Protein AF-A0A955DWU0-F1 (afdb_monomer_lite)

pLDDT: mean 84.71, std 14.95, range [39.88, 98.62]

Foldseek 3Di:
DDDPPPPDPPPDPLPPVCVVDPPLVVLVVVDDLQCLVSLQVSLVVLLVVDDDVVSLVSSLVSLVSSLVSCVVVVDPSNLVSLCSCLVSDPDPVSNVVSLVVSCVSDVVSPDPPPPDPPPPPQPPVLVVLLVVLLVCQQQLVLVSNVVSCVDVSNVVVVVVCVVVLVVLVPPCLVVLSVVLSVCPDPPACNLPQWDWDPPDVVIDIDGDPRQSSRSHDPDDPSSVVSSVVD

Secondary structure (DSSP, 8-state):
-----------PPPPPHHHHSTTHHHHHHH--TT-HHHHHHHHHHHHHT--SHHHHHHHHHHHHHHHHHHHTTT-THHHHHHHHHHHH-S-HHHHHHHHHHHHHH-GGGS--TT---------HHHHHHHHHHHHHHHTT-HHHHHHHHTSHHHHHHHHHHHHHHHTTT-TTHHHHHHHHHTTPSPTTTTT-SEEE-TT-SSPPEEE-TTTTT--S----HHHHHHHTT-

Radius of gyration: 28.47 Å; chains: 1; bounding box: 84×43×80 Å

Structure (mmCIF, N/CA/C/O backbone):
data_AF-A0A955DWU0-F1
#
_entry.id   AF-A0A955DWU0-F1
#
loop_
_atom_site.group_PDB
_atom_site.id
_atom_site.type_symbol
_atom_site.label_atom_id
_atom_site.label_alt_id
_atom_site.label_comp_id
_atom_site.label_asym_id
_atom_site.label_entity_id
_atom_site.label_seq_id
_atom_site.pdbx_PDB_ins_code
_atom_site.Cartn_x
_atom_site.Cartn_y
_atom_site.Cartn_z
_atom_site.occupancy
_atom_site.B_iso_or_equiv
_atom_site.auth_seq_id
_atom_site.auth_comp_id
_atom_site.auth_asym_id
_atom_site.auth_atom_id
_atom_site.pdbx_PDB_model_num
ATOM 1 N N . MET A 1 1 ? 52.453 -7.468 16.153 1.00 44.97 1 MET A N 1
ATOM 2 C CA . MET A 1 1 ? 52.535 -7.846 14.725 1.00 44.97 1 MET A CA 1
ATOM 3 C C . MET A 1 1 ? 51.268 -8.621 14.353 1.00 44.97 1 MET A C 1
ATOM 5 O O . MET A 1 1 ? 51.296 -9.837 14.268 1.00 44.97 1 MET A O 1
ATOM 9 N N . LEU A 1 2 ? 50.133 -7.926 14.222 1.00 39.88 2 LEU A N 1
ATOM 10 C CA . LEU A 1 2 ? 48.844 -8.512 13.835 1.00 39.88 2 LEU A CA 1
ATOM 11 C C . LEU A 1 2 ? 48.125 -7.534 12.893 1.00 39.88 2 LEU A C 1
ATOM 13 O O . LEU A 1 2 ? 47.748 -6.441 13.298 1.00 39.88 2 LEU A O 1
ATOM 17 N N . LEU A 1 3 ? 48.048 -7.954 11.629 1.00 45.25 3 LEU A N 1
ATOM 18 C CA . LEU A 1 3 ? 46.938 -7.798 10.683 1.00 45.25 3 LEU A CA 1
ATOM 19 C C . LEU A 1 3 ? 46.188 -6.453 10.668 1.00 45.25 3 LEU A C 1
ATOM 21 O O . LEU A 1 3 ? 45.072 -6.341 11.159 1.00 45.25 3 LEU A O 1
ATOM 25 N N . VAL A 1 4 ? 46.751 -5.478 9.951 1.00 46.00 4 VAL A N 1
ATOM 26 C CA . VAL A 1 4 ? 45.974 -4.420 9.289 1.00 46.00 4 VAL A CA 1
ATOM 27 C C . VAL A 1 4 ? 45.867 -4.807 7.814 1.00 46.00 4 VAL A C 1
ATOM 29 O O . VAL A 1 4 ? 46.676 -4.408 6.985 1.00 46.00 4 VAL A O 1
ATOM 32 N N . SER A 1 5 ? 44.896 -5.661 7.491 1.00 46.38 5 SER A N 1
ATOM 33 C CA . SER A 1 5 ? 44.408 -5.871 6.120 1.00 46.38 5 SER A CA 1
ATOM 34 C C . SER A 1 5 ? 43.059 -5.172 5.970 1.00 46.38 5 SER A C 1
ATOM 36 O O . SER A 1 5 ? 42.037 -5.793 5.708 1.00 46.38 5 SER A O 1
ATOM 38 N N . CYS A 1 6 ? 43.072 -3.849 6.145 1.00 42.72 6 CYS A N 1
ATOM 39 C CA . CYS A 1 6 ? 42.057 -2.964 5.579 1.00 42.72 6 CYS A CA 1
ATOM 40 C C . CYS A 1 6 ? 42.336 -2.846 4.075 1.00 42.72 6 CYS A C 1
ATOM 42 O O . CYS A 1 6 ? 42.884 -1.852 3.603 1.00 42.72 6 CYS A O 1
ATOM 44 N N . LEU A 1 7 ? 42.015 -3.898 3.320 1.00 44.81 7 LEU A N 1
ATOM 45 C CA . LEU A 1 7 ? 41.950 -3.832 1.865 1.00 44.81 7 LEU A CA 1
ATOM 46 C C . LEU A 1 7 ? 40.700 -3.024 1.498 1.00 44.81 7 LEU A C 1
ATOM 48 O O . LEU A 1 7 ? 39.600 -3.550 1.404 1.00 44.81 7 LEU A O 1
ATOM 52 N N . VAL A 1 8 ? 40.878 -1.708 1.391 1.00 46.69 8 VAL A N 1
ATOM 53 C CA . VAL A 1 8 ? 40.618 -0.951 0.159 1.00 46.69 8 VAL A CA 1
ATOM 54 C C . VAL A 1 8 ? 39.594 -1.629 -0.776 1.00 46.69 8 VAL A C 1
ATOM 56 O O . VAL A 1 8 ? 39.920 -2.065 -1.875 1.00 46.69 8 VAL A O 1
ATOM 59 N N . LEU A 1 9 ? 38.328 -1.669 -0.359 1.00 44.53 9 LEU A N 1
ATOM 60 C CA . LEU A 1 9 ? 37.165 -1.723 -1.251 1.00 44.53 9 LEU A CA 1
ATOM 61 C C . LEU A 1 9 ? 36.969 -0.309 -1.825 1.00 44.53 9 LEU A C 1
ATOM 63 O O . LEU A 1 9 ? 35.956 0.347 -1.600 1.00 44.53 9 LEU A O 1
ATOM 67 N N . LEU A 1 10 ? 37.995 0.210 -2.511 1.00 44.44 10 LEU A N 1
ATOM 68 C CA . LEU A 1 10 ? 37.832 1.399 -3.338 1.00 44.44 10 LEU A CA 1
ATOM 69 C C . LEU A 1 10 ? 36.854 1.015 -4.440 1.00 44.44 10 LEU A C 1
ATOM 71 O O . LEU A 1 10 ? 37.147 0.134 -5.252 1.00 44.44 10 LEU A O 1
ATOM 75 N N . GLY A 1 11 ? 35.684 1.653 -4.406 1.00 49.69 11 GLY A N 1
ATOM 76 C CA . GLY A 1 11 ? 34.658 1.534 -5.426 1.00 49.69 11 GLY A CA 1
ATOM 77 C C . GLY A 1 11 ? 35.305 1.626 -6.798 1.00 49.69 11 GLY A C 1
ATOM 78 O O . GLY A 1 11 ? 35.970 2.612 -7.122 1.00 49.69 11 GLY A O 1
ATOM 79 N N . GLN A 1 12 ? 35.166 0.558 -7.581 1.00 56.53 12 GLN A N 1
ATOM 80 C CA . GLN A 1 12 ? 35.550 0.626 -8.979 1.00 56.53 12 GLN A CA 1
ATOM 81 C C . GLN A 1 12 ? 34.758 1.773 -9.612 1.00 56.53 12 GLN A C 1
ATOM 83 O O . GLN A 1 12 ? 33.563 1.878 -9.324 1.00 56.53 12 GLN A O 1
ATOM 88 N N . PRO A 1 13 ? 35.390 2.634 -10.431 1.00 66.25 13 PRO A N 1
ATOM 89 C CA . PRO A 1 13 ? 34.669 3.697 -11.115 1.00 66.25 13 PRO A CA 1
ATOM 90 C C . PRO A 1 13 ? 33.497 3.060 -11.855 1.00 66.25 13 PRO A C 1
ATOM 92 O O . PRO A 1 13 ? 33.689 2.123 -12.639 1.00 66.25 13 PRO A O 1
ATOM 95 N N . GLU A 1 14 ? 32.282 3.503 -11.531 1.00 74.00 14 GLU A N 1
ATOM 96 C CA . GLU A 1 14 ? 31.077 2.959 -12.138 1.00 74.00 14 GLU A CA 1
ATOM 97 C C . GLU A 1 14 ? 31.200 3.120 -13.650 1.00 74.00 14 GLU A C 1
ATOM 99 O O . GLU A 1 14 ? 31.355 4.225 -14.173 1.00 74.00 14 GLU A O 1
ATOM 104 N N . ARG A 1 15 ? 31.228 1.989 -14.363 1.00 79.19 15 ARG A N 1
ATOM 105 C CA . ARG A 1 15 ? 31.343 2.018 -15.819 1.00 79.19 15 ARG A CA 1
ATOM 106 C C . ARG A 1 15 ? 30.111 2.727 -16.381 1.00 79.19 15 ARG A C 1
ATOM 108 O O . ARG A 1 15 ? 28.997 2.389 -15.967 1.00 79.19 15 ARG A O 1
ATOM 115 N N . PRO A 1 16 ? 30.279 3.642 -17.349 1.00 85.75 16 PRO A N 1
ATOM 116 C CA . PRO A 1 16 ? 29.144 4.304 -17.972 1.00 85.75 16 PRO A CA 1
ATOM 117 C C . PRO A 1 16 ? 28.196 3.256 -18.557 1.00 85.75 16 PRO A C 1
ATOM 119 O O . PRO A 1 16 ? 28.628 2.183 -18.988 1.00 85.75 16 PRO A O 1
ATOM 122 N N . LEU A 1 17 ? 26.896 3.544 -18.552 1.00 88.50 17 LEU A N 1
ATOM 123 C CA . LEU A 1 17 ? 25.873 2.615 -19.036 1.00 88.50 17 LEU A CA 1
ATOM 124 C C . LEU A 1 17 ? 26.140 2.152 -20.478 1.00 88.50 17 LEU A C 1
ATOM 126 O O . LEU A 1 17 ? 26.024 0.966 -20.763 1.00 88.50 17 LEU A O 1
ATOM 130 N N . ALA A 1 18 ? 26.632 3.044 -21.343 1.00 87.31 18 ALA A N 1
ATOM 131 C CA . ALA A 1 18 ? 27.023 2.730 -22.720 1.00 87.31 18 ALA A CA 1
ATOM 132 C C . ALA A 1 18 ? 28.145 1.675 -22.841 1.00 87.31 18 ALA A C 1
ATOM 134 O O . ALA A 1 18 ? 28.251 0.995 -23.855 1.00 87.31 18 ALA A O 1
ATOM 135 N N . ALA A 1 19 ? 28.982 1.503 -21.811 1.00 89.19 19 ALA A N 1
ATOM 136 C CA . ALA A 1 19 ? 29.989 0.440 -21.782 1.00 89.19 19 ALA A CA 1
ATOM 137 C C . ALA A 1 19 ? 29.420 -0.909 -21.307 1.00 89.19 19 ALA A C 1
ATOM 139 O O . ALA A 1 19 ? 30.074 -1.939 -21.462 1.00 89.19 19 ALA A O 1
ATOM 140 N N . ARG A 1 20 ? 28.237 -0.900 -20.682 1.00 92.25 20 ARG A N 1
ATOM 141 C CA . ARG A 1 20 ? 27.534 -2.087 -20.173 1.00 92.25 20 ARG A CA 1
ATOM 142 C C . ARG A 1 20 ? 26.480 -2.585 -21.160 1.00 92.25 20 ARG A C 1
ATOM 144 O O . ARG A 1 20 ? 26.305 -3.791 -21.282 1.00 92.25 20 ARG A O 1
ATOM 151 N N . LEU A 1 21 ? 25.842 -1.667 -21.884 1.00 93.62 21 LEU A N 1
ATOM 152 C CA . LEU A 1 21 ? 24.868 -1.948 -22.933 1.00 93.62 21 LEU A CA 1
ATOM 153 C C . LEU A 1 21 ? 25.449 -1.572 -24.305 1.00 93.62 21 LEU A C 1
ATOM 155 O O . LEU A 1 21 ? 25.607 -0.383 -24.597 1.00 93.62 21 LEU A O 1
ATOM 159 N N . PRO A 1 22 ? 25.782 -2.556 -25.159 1.00 92.94 22 PRO A N 1
ATOM 160 C CA . PRO A 1 22 ? 26.387 -2.280 -26.454 1.00 92.94 22 PRO A CA 1
ATOM 161 C C . PRO A 1 22 ? 25.424 -1.502 -27.359 1.00 92.94 22 PRO A C 1
ATOM 163 O O . PRO A 1 22 ? 24.237 -1.817 -27.450 1.00 92.94 22 PRO A O 1
ATOM 166 N N . ASN A 1 23 ? 25.961 -0.505 -28.068 1.00 94.12 23 ASN A N 1
ATOM 167 C CA . ASN A 1 23 ? 25.234 0.330 -29.033 1.00 94.12 23 ASN A CA 1
ATOM 168 C C . ASN A 1 23 ? 24.014 1.068 -28.449 1.00 94.12 23 ASN A C 1
ATOM 170 O O . ASN A 1 23 ? 23.072 1.359 -29.185 1.00 94.12 23 ASN A O 1
ATOM 174 N N . LEU A 1 24 ? 24.012 1.373 -27.145 1.00 95.25 24 LEU A N 1
ATOM 175 C CA . LEU A 1 24 ? 22.892 2.050 -26.482 1.00 95.25 24 LEU A CA 1
ATOM 176 C C . LEU A 1 24 ? 22.482 3.350 -27.194 1.00 95.25 24 LEU A C 1
ATOM 178 O O . LEU A 1 24 ? 21.300 3.553 -27.447 1.00 95.25 24 LEU A O 1
ATOM 182 N N . GLU A 1 25 ? 23.446 4.194 -27.565 1.00 95.94 25 GLU A N 1
ATOM 183 C CA . GLU A 1 25 ? 23.183 5.466 -28.258 1.00 95.94 25 GLU A CA 1
ATOM 184 C C . GLU A 1 25 ? 22.477 5.244 -29.602 1.00 95.94 25 GLU A C 1
ATOM 186 O O . GLU A 1 25 ? 21.403 5.791 -29.838 1.00 95.94 25 GLU A O 1
ATOM 191 N N . THR A 1 26 ? 23.007 4.349 -30.440 1.00 97.25 26 THR A N 1
ATOM 192 C CA . THR A 1 26 ? 22.391 3.993 -31.727 1.00 97.25 26 THR A CA 1
ATOM 193 C C . THR A 1 26 ? 20.985 3.414 -31.553 1.00 97.25 26 THR A C 1
ATOM 195 O O . THR A 1 26 ? 20.100 3.677 -32.364 1.00 97.25 26 THR A O 1
ATOM 198 N N . ARG A 1 27 ? 20.751 2.632 -30.492 1.00 97.44 27 ARG A N 1
ATOM 199 C CA . ARG A 1 27 ? 19.431 2.060 -30.191 1.00 97.44 27 ARG A CA 1
ATOM 200 C C . ARG A 1 27 ? 18.436 3.130 -29.752 1.00 97.44 27 ARG A C 1
ATOM 202 O O . ARG A 1 27 ? 17.310 3.112 -30.236 1.00 97.44 27 ARG A O 1
ATOM 209 N N . LEU A 1 28 ? 18.853 4.081 -28.914 1.00 97.31 28 LEU A N 1
ATOM 210 C CA . LEU A 1 28 ? 18.032 5.229 -28.515 1.00 97.31 28 LEU A CA 1
ATOM 211 C C . LEU A 1 28 ? 17.647 6.093 -29.726 1.00 97.31 28 LEU A C 1
ATOM 213 O O . LEU A 1 28 ? 16.487 6.471 -29.867 1.00 97.31 28 LEU A O 1
ATOM 217 N N . GLU A 1 29 ? 18.586 6.346 -30.642 1.00 97.56 29 GLU A N 1
ATOM 218 C CA . GLU A 1 29 ? 18.329 7.076 -31.894 1.00 97.56 29 GLU A CA 1
ATOM 219 C C . GLU A 1 29 ? 17.396 6.320 -32.855 1.00 97.56 29 GLU A C 1
ATOM 221 O O . GLU A 1 29 ? 16.683 6.926 -33.665 1.00 97.56 29 GLU A O 1
ATOM 226 N N . ALA A 1 30 ? 17.384 4.988 -32.778 1.00 97.81 30 ALA A N 1
ATOM 227 C CA . ALA A 1 30 ? 16.522 4.135 -33.585 1.00 97.81 30 ALA A CA 1
ATOM 228 C C . ALA A 1 30 ? 15.079 4.049 -33.057 1.00 97.81 30 ALA A C 1
ATOM 230 O O . ALA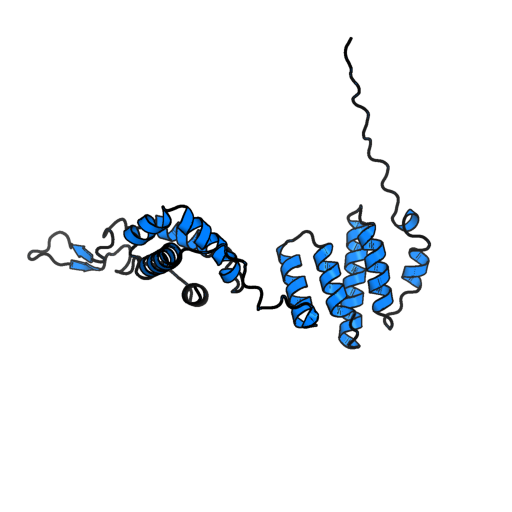 A 1 30 ? 14.200 3.624 -33.810 1.00 97.81 30 ALA A O 1
ATOM 231 N N . LEU A 1 31 ? 14.803 4.482 -31.820 1.00 97.75 31 LEU A N 1
ATOM 232 C CA . LEU A 1 31 ? 13.454 4.450 -31.251 1.00 97.75 31 LEU A CA 1
ATOM 233 C C . LEU A 1 31 ? 12.482 5.313 -32.067 1.00 97.75 31 LEU A C 1
ATOM 235 O O . LEU A 1 31 ? 12.815 6.395 -32.564 1.00 97.75 31 LEU A O 1
ATOM 239 N N . ARG A 1 32 ? 11.257 4.813 -32.242 1.00 97.25 32 ARG A N 1
ATOM 240 C CA . ARG A 1 32 ? 10.192 5.484 -32.998 1.00 97.25 32 ARG A CA 1
ATOM 241 C C . ARG A 1 32 ? 8.902 5.461 -32.187 1.00 97.25 32 ARG A C 1
ATOM 243 O O . ARG A 1 32 ? 8.518 4.374 -31.766 1.00 97.25 32 ARG A O 1
ATOM 250 N N . PRO A 1 33 ? 8.168 6.585 -32.065 1.00 95.75 33 PRO A N 1
ATOM 251 C CA . PRO A 1 33 ? 6.915 6.637 -31.303 1.00 95.75 33 PRO A CA 1
ATOM 252 C C . PRO A 1 33 ? 5.845 5.624 -31.739 1.00 95.75 33 PRO A C 1
ATOM 254 O O . PRO A 1 33 ? 4.947 5.302 -30.974 1.00 95.75 33 PRO A O 1
ATOM 257 N N . SER A 1 34 ? 5.934 5.111 -32.969 1.00 95.12 34 SER A N 1
ATOM 258 C CA . SER A 1 34 ? 5.039 4.078 -33.495 1.00 95.12 34 SER A CA 1
ATOM 259 C C . SER A 1 34 ? 5.293 2.674 -32.932 1.00 95.12 34 SER A C 1
ATOM 261 O O . SER A 1 34 ? 4.520 1.774 -33.241 1.00 95.12 34 SER A O 1
ATOM 263 N N . ASN A 1 35 ? 6.371 2.458 -32.170 1.00 96.00 35 ASN A N 1
ATOM 264 C CA . ASN A 1 35 ? 6.729 1.160 -31.602 1.00 96.00 35 ASN A CA 1
ATOM 265 C C . ASN A 1 35 ? 6.969 1.267 -30.079 1.00 96.00 35 ASN A C 1
ATOM 267 O O . ASN A 1 35 ? 8.121 1.404 -29.665 1.00 96.00 35 ASN A O 1
ATOM 271 N N . PRO A 1 36 ? 5.912 1.228 -29.243 1.00 97.19 36 PRO A N 1
ATOM 272 C CA . PRO A 1 36 ? 6.039 1.295 -27.783 1.00 97.19 36 PRO A CA 1
ATOM 273 C C . PRO A 1 36 ? 6.832 0.125 -27.177 1.00 97.19 36 PRO A C 1
ATOM 275 O O . PRO A 1 36 ? 7.510 0.320 -26.173 1.00 97.19 36 PRO A O 1
ATOM 278 N N . GLU A 1 37 ? 6.790 -1.058 -27.795 1.00 97.50 37 GLU A N 1
ATOM 279 C CA . GLU A 1 37 ? 7.495 -2.265 -27.337 1.00 97.50 37 GLU A CA 1
ATOM 280 C C . GLU A 1 37 ? 9.014 -2.050 -27.323 1.00 97.50 37 GLU A C 1
ATOM 282 O O . GLU A 1 37 ? 9.667 -2.314 -26.324 1.00 97.50 37 GLU A O 1
ATOM 287 N N . ALA A 1 38 ? 9.566 -1.390 -28.347 1.00 97.69 38 ALA A N 1
ATOM 288 C CA . ALA A 1 38 ? 10.997 -1.075 -28.383 1.00 97.69 38 ALA A CA 1
ATOM 289 C C . ALA A 1 38 ? 11.465 -0.156 -27.234 1.00 97.69 38 ALA A C 1
ATOM 291 O O . ALA A 1 38 ? 12.626 -0.229 -26.828 1.00 97.69 38 ALA A O 1
ATOM 292 N N . TYR A 1 39 ? 10.592 0.720 -26.716 1.00 98.31 39 TYR A N 1
ATOM 293 C CA . TYR A 1 39 ? 10.905 1.514 -25.520 1.00 98.31 39 TYR A CA 1
ATOM 294 C C . TYR A 1 39 ? 10.880 0.643 -24.266 1.00 98.31 39 TYR A C 1
ATOM 296 O O . TYR A 1 39 ? 11.743 0.806 -23.407 1.00 98.31 39 TYR A O 1
ATOM 304 N N . PHE A 1 40 ? 9.904 -0.262 -24.171 1.00 98.25 40 PHE A N 1
ATOM 305 C CA . PHE A 1 40 ? 9.768 -1.190 -23.055 1.00 98.25 40 PHE A CA 1
ATOM 306 C C . PHE A 1 40 ? 10.972 -2.135 -22.963 1.00 98.25 40 PHE A C 1
ATOM 308 O O . PHE A 1 40 ? 11.644 -2.126 -21.936 1.00 98.25 40 PHE A O 1
ATOM 315 N N . ASP A 1 41 ? 11.318 -2.826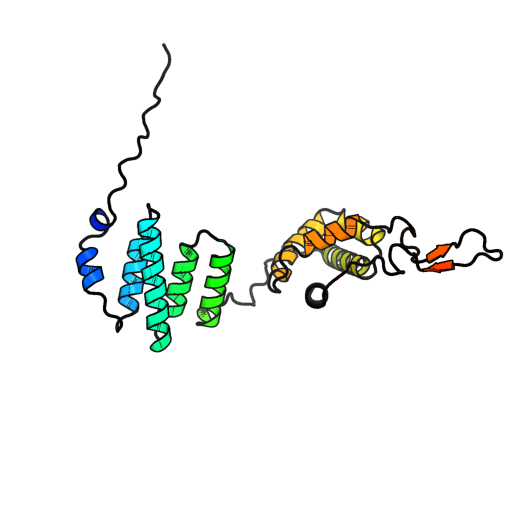 -24.053 1.00 98.12 41 ASP A N 1
ATOM 316 C CA . ASP A 1 41 ? 12.435 -3.779 -24.110 1.00 98.12 41 ASP A CA 1
ATOM 317 C C . ASP A 1 41 ? 13.766 -3.118 -23.727 1.00 98.12 41 ASP A C 1
ATOM 319 O O . ASP A 1 41 ? 14.544 -3.630 -22.921 1.00 98.12 41 ASP A O 1
ATOM 323 N N . LEU A 1 42 ? 14.032 -1.924 -24.276 1.00 98.31 42 LEU A N 1
ATOM 324 C CA . LEU A 1 42 ? 15.235 -1.178 -23.915 1.00 98.31 42 LEU A CA 1
ATOM 325 C C . LEU A 1 42 ? 15.196 -0.731 -22.447 1.00 98.31 42 LEU A C 1
ATOM 327 O O . LEU A 1 42 ? 16.233 -0.700 -21.787 1.00 98.31 42 LEU A O 1
ATOM 331 N N . GLY A 1 43 ? 14.014 -0.376 -21.941 1.00 98.25 43 GLY A N 1
ATOM 332 C CA . GLY A 1 43 ? 13.795 -0.051 -20.537 1.00 98.25 43 GLY A CA 1
ATOM 333 C C . GLY A 1 43 ? 14.155 -1.212 -19.612 1.00 98.25 43 GLY A C 1
ATOM 334 O O . GLY A 1 43 ? 14.847 -0.980 -18.622 1.00 98.25 43 GLY A O 1
ATOM 335 N N . GLU A 1 44 ? 13.758 -2.444 -19.948 1.00 98.38 44 GLU A N 1
ATOM 336 C CA . GLU A 1 44 ? 14.093 -3.652 -19.179 1.00 98.38 44 GLU A CA 1
ATOM 337 C C . GLU A 1 44 ? 15.605 -3.881 -19.118 1.00 98.38 44 GLU A C 1
ATOM 339 O O . GLU A 1 44 ? 16.167 -4.020 -18.031 1.00 98.38 44 GLU A O 1
ATOM 344 N N . GLU A 1 45 ? 16.295 -3.799 -20.256 1.00 98.12 45 GLU A N 1
ATOM 345 C CA . GLU A 1 45 ? 17.753 -3.951 -20.292 1.00 98.12 45 GLU A CA 1
ATOM 346 C C . GLU A 1 45 ? 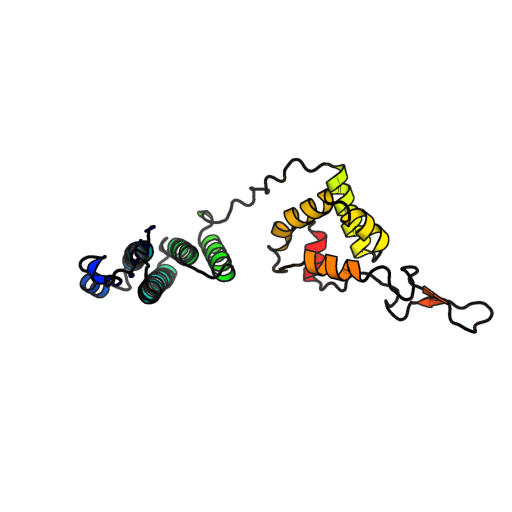18.489 -2.877 -19.473 1.00 98.12 45 GLU A C 1
ATOM 348 O O . GLU A 1 45 ? 19.492 -3.160 -18.809 1.00 98.12 45 GLU A O 1
ATOM 353 N N . VAL A 1 46 ? 18.008 -1.627 -19.503 1.00 97.94 46 VAL A N 1
ATOM 354 C CA . VAL A 1 46 ? 18.562 -0.554 -18.662 1.00 97.94 46 VAL A CA 1
ATOM 355 C C . VAL A 1 46 ? 18.264 -0.823 -17.187 1.00 97.94 46 VAL A C 1
ATOM 357 O O . VAL A 1 46 ? 19.155 -0.637 -16.355 1.00 97.94 46 VAL A O 1
ATOM 360 N N . ALA A 1 47 ? 17.053 -1.285 -16.861 1.00 97.50 47 ALA A N 1
ATOM 361 C CA . ALA A 1 47 ? 16.619 -1.581 -15.500 1.00 97.50 47 ALA A CA 1
ATOM 362 C C . ALA A 1 47 ? 17.468 -2.680 -14.838 1.00 97.50 47 ALA A C 1
ATOM 364 O O . ALA A 1 47 ? 17.901 -2.512 -13.696 1.00 97.50 47 ALA A O 1
ATOM 365 N N . GLU A 1 48 ? 17.796 -3.747 -15.571 1.00 97.19 48 GLU A N 1
ATOM 366 C CA . GLU A 1 48 ? 18.691 -4.822 -15.110 1.00 97.19 48 GLU A CA 1
ATOM 367 C C . GLU A 1 48 ? 20.107 -4.330 -14.774 1.00 97.19 48 GLU A C 1
ATOM 369 O O . GLU A 1 48 ? 20.838 -4.954 -13.999 1.00 97.19 48 GLU A O 1
ATOM 374 N N . GLN A 1 49 ? 20.512 -3.200 -15.353 1.00 96.38 49 GLN A N 1
ATOM 375 C CA . GLN A 1 49 ? 21.841 -2.629 -15.199 1.00 96.38 49 GLN A CA 1
ATOM 376 C C . GLN A 1 49 ? 21.852 -1.372 -14.321 1.00 96.38 49 GLN A C 1
ATOM 378 O O . GLN A 1 49 ? 22.868 -0.688 -14.301 1.00 96.38 49 GLN A O 1
ATOM 383 N N . ILE A 1 50 ? 20.802 -1.022 -13.573 1.00 95.69 50 ILE A N 1
ATOM 384 C CA . ILE A 1 50 ? 20.816 0.215 -12.767 1.00 95.69 50 ILE A CA 1
ATOM 385 C C . ILE A 1 50 ? 21.937 0.181 -11.714 1.00 95.69 50 ILE A C 1
ATOM 387 O O . ILE A 1 50 ? 21.976 -0.681 -10.838 1.00 95.69 50 ILE A O 1
ATOM 391 N N . ARG A 1 51 ? 22.847 1.161 -11.775 1.00 94.62 51 ARG A N 1
ATOM 392 C CA . ARG A 1 51 ? 23.868 1.420 -10.739 1.00 94.62 51 ARG A CA 1
ATOM 393 C C . ARG A 1 51 ? 23.861 2.873 -10.286 1.00 94.62 51 ARG A C 1
ATOM 395 O O . ARG A 1 51 ? 24.028 3.150 -9.104 1.00 94.62 51 ARG A O 1
ATOM 402 N N . THR A 1 52 ? 23.574 3.783 -11.214 1.00 94.19 52 THR A N 1
ATOM 403 C CA . THR A 1 52 ? 23.535 5.225 -10.959 1.00 94.19 52 THR A CA 1
ATOM 404 C C . THR A 1 52 ? 22.095 5.762 -10.898 1.00 94.19 52 THR A C 1
ATOM 406 O O . THR A 1 52 ? 21.165 5.141 -11.423 1.00 94.19 52 THR A O 1
ATOM 409 N N . PRO A 1 53 ? 21.881 6.964 -10.327 1.00 94.25 53 PRO A N 1
ATOM 410 C CA . PRO A 1 53 ? 20.630 7.705 -10.498 1.00 94.25 53 PRO A CA 1
ATOM 411 C C . PRO A 1 53 ? 20.296 8.033 -11.963 1.00 94.25 53 PRO A C 1
ATOM 413 O O . PRO A 1 53 ? 19.125 8.202 -12.293 1.00 94.25 53 PRO A O 1
ATOM 416 N N . ASP A 1 54 ? 21.293 8.119 -12.845 1.00 94.44 54 ASP A N 1
ATOM 417 C CA . ASP A 1 54 ? 21.096 8.434 -14.265 1.00 94.44 54 ASP A CA 1
ATOM 418 C C . ASP A 1 54 ? 20.547 7.231 -15.035 1.00 94.44 54 ASP A C 1
ATOM 420 O O . ASP A 1 54 ? 19.607 7.390 -15.812 1.00 94.44 54 ASP A O 1
ATOM 424 N N . ASP A 1 55 ? 21.049 6.027 -14.737 1.00 96.25 55 ASP A N 1
ATOM 425 C CA . ASP A 1 55 ? 20.507 4.765 -15.255 1.00 96.25 55 ASP A CA 1
ATOM 426 C C . ASP A 1 55 ? 19.027 4.629 -14.860 1.00 96.25 55 ASP A C 1
ATOM 428 O O . ASP A 1 55 ? 18.175 4.320 -15.692 1.00 96.25 55 ASP A O 1
ATOM 432 N N . TYR A 1 56 ? 18.713 4.935 -13.592 1.00 96.62 56 TYR A N 1
ATOM 433 C CA . TYR A 1 56 ? 17.343 4.919 -13.079 1.00 96.62 56 TYR A CA 1
ATOM 434 C C . TYR A 1 56 ? 16.440 5.913 -13.817 1.00 96.62 56 TYR A C 1
ATOM 436 O O . TYR A 1 56 ? 15.337 5.555 -14.228 1.00 96.62 56 TYR A O 1
ATOM 444 N N . ARG A 1 57 ? 16.899 7.160 -14.009 1.00 97.06 57 ARG A N 1
ATOM 445 C CA . ARG A 1 57 ? 16.137 8.179 -14.749 1.00 97.06 57 ARG A CA 1
ATOM 446 C C . ARG A 1 57 ? 15.864 7.738 -16.185 1.00 97.06 57 ARG A C 1
ATOM 448 O O . ARG A 1 57 ? 14.752 7.951 -16.659 1.00 97.06 57 ARG A O 1
ATOM 455 N N . LEU A 1 58 ? 16.836 7.114 -16.851 1.00 97.75 58 LEU A N 1
ATOM 456 C CA . LEU A 1 58 ? 16.661 6.609 -18.210 1.00 97.75 58 LEU A CA 1
ATOM 457 C C . LEU A 1 58 ? 15.651 5.454 -18.268 1.00 97.75 58 LEU A C 1
ATOM 459 O O . LEU A 1 58 ? 14.719 5.529 -19.064 1.00 97.75 58 LEU A O 1
ATOM 463 N N . ALA A 1 59 ? 15.780 4.431 -17.413 1.00 98.19 59 ALA A N 1
ATOM 464 C CA . ALA A 1 59 ? 14.811 3.328 -17.348 1.00 98.19 59 ALA A CA 1
ATOM 465 C C . ALA A 1 59 ? 13.390 3.844 -17.072 1.00 98.19 59 ALA A C 1
ATOM 467 O O . ALA A 1 59 ? 12.441 3.487 -17.766 1.00 98.19 59 ALA A O 1
ATOM 468 N N . ASN A 1 60 ? 13.257 4.754 -16.102 1.00 98.25 60 ASN A N 1
ATOM 469 C CA . ASN A 1 60 ? 11.984 5.381 -15.762 1.00 98.25 60 ASN A CA 1
ATOM 470 C C . ASN A 1 60 ? 11.373 6.119 -16.967 1.00 98.25 60 ASN A C 1
ATOM 472 O O . ASN A 1 60 ? 10.204 5.907 -17.283 1.00 98.25 60 ASN A O 1
ATOM 476 N N . GLN A 1 61 ? 12.164 6.924 -17.684 1.00 98.50 61 GLN A N 1
ATOM 477 C CA . GLN A 1 61 ? 11.706 7.621 -18.890 1.00 98.50 61 GLN A CA 1
ATOM 478 C C . GLN A 1 61 ? 11.267 6.654 -19.994 1.00 98.50 61 GLN A C 1
ATOM 480 O O . GLN A 1 61 ? 10.232 6.883 -20.618 1.00 98.50 61 GLN A O 1
ATOM 485 N N . LEU A 1 62 ? 12.025 5.579 -20.228 1.00 98.62 62 LEU A N 1
ATOM 486 C CA . LEU A 1 62 ? 11.703 4.575 -21.242 1.00 98.62 62 LEU A CA 1
ATOM 487 C C . LEU A 1 62 ? 10.374 3.872 -20.939 1.00 98.62 62 LEU A C 1
ATOM 489 O O . LEU A 1 62 ? 9.520 3.804 -21.822 1.00 98.62 62 LEU A O 1
ATOM 493 N N . PHE A 1 63 ? 10.139 3.448 -19.694 1.00 98.56 63 PHE A N 1
ATOM 494 C CA . PHE A 1 63 ? 8.864 2.833 -19.317 1.00 98.56 63 PHE A CA 1
ATOM 495 C C . PHE A 1 63 ? 7.684 3.812 -19.367 1.00 98.56 63 PHE A C 1
ATOM 497 O O . PHE A 1 63 ? 6.608 3.439 -19.832 1.00 98.56 63 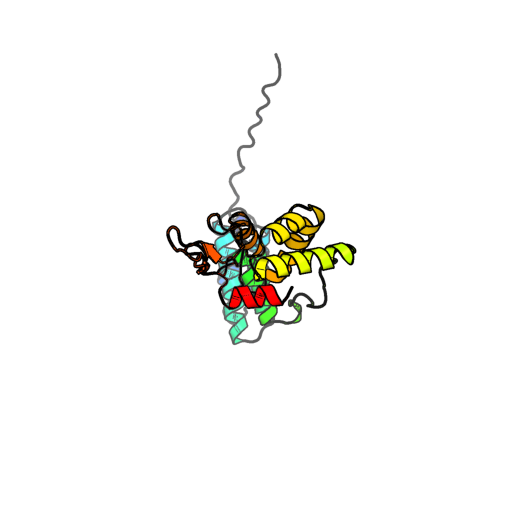PHE A O 1
ATOM 504 N N . VAL A 1 64 ? 7.864 5.073 -18.955 1.00 97.88 64 VAL A N 1
ATOM 505 C CA . VAL A 1 64 ? 6.806 6.096 -19.072 1.00 97.88 64 VAL A CA 1
ATOM 506 C C . VAL A 1 64 ? 6.447 6.349 -20.539 1.00 97.88 64 VAL A C 1
ATOM 508 O O . VAL A 1 64 ? 5.267 6.427 -20.880 1.00 97.88 64 VAL A O 1
ATOM 511 N N . LEU A 1 65 ? 7.441 6.438 -21.426 1.00 97.88 65 LEU A N 1
ATOM 512 C CA . LEU A 1 65 ? 7.198 6.589 -22.862 1.00 97.88 65 LEU A CA 1
ATOM 513 C C . LEU A 1 65 ? 6.505 5.356 -23.449 1.00 97.88 65 LEU A C 1
ATOM 515 O O . LEU A 1 65 ? 5.541 5.512 -24.197 1.00 97.88 65 LEU A O 1
ATOM 519 N N . ALA A 1 66 ? 6.940 4.148 -23.081 1.00 97.62 66 ALA A N 1
ATOM 520 C CA . ALA A 1 66 ? 6.291 2.908 -23.495 1.00 97.62 66 ALA A CA 1
ATOM 521 C C . ALA A 1 66 ? 4.807 2.890 -23.090 1.00 97.62 66 ALA A C 1
ATOM 523 O O . ALA A 1 66 ? 3.942 2.613 -23.921 1.00 97.62 66 ALA A O 1
ATOM 524 N N . PHE A 1 67 ? 4.505 3.273 -21.845 1.00 97.31 67 PHE A N 1
ATOM 525 C CA . PHE A 1 67 ? 3.143 3.394 -21.333 1.00 97.31 67 PHE A CA 1
ATOM 526 C C . PHE A 1 67 ? 2.300 4.388 -22.144 1.00 97.31 67 PHE A C 1
ATOM 528 O O . PHE A 1 67 ? 1.233 4.034 -22.650 1.00 97.31 67 PHE A O 1
ATOM 535 N N . GLU A 1 68 ? 2.778 5.624 -22.301 1.00 96.75 68 GLU A N 1
ATOM 536 C CA . GLU A 1 68 ? 2.028 6.695 -22.966 1.00 96.75 68 GLU A CA 1
ATOM 537 C C . GLU A 1 68 ? 1.750 6.381 -24.442 1.00 96.75 68 GLU A C 1
ATOM 539 O O . GLU A 1 68 ? 0.633 6.580 -24.928 1.00 96.75 68 GLU A O 1
ATOM 544 N N . LEU A 1 69 ? 2.737 5.824 -25.148 1.00 96.31 69 LEU A N 1
ATOM 545 C CA . LEU A 1 69 ? 2.599 5.423 -26.549 1.00 96.31 69 LEU A CA 1
ATOM 546 C C . LEU A 1 69 ? 1.690 4.191 -26.713 1.00 96.31 69 LEU A C 1
ATOM 548 O O . LEU A 1 69 ? 0.920 4.100 -27.673 1.00 96.31 69 LEU A O 1
ATOM 552 N N . SER A 1 70 ? 1.727 3.256 -25.760 1.00 96.00 70 SER A N 1
ATOM 553 C CA . SER A 1 70 ? 0.862 2.070 -25.748 1.00 96.00 70 SER A CA 1
ATOM 554 C C . SER A 1 70 ? -0.600 2.421 -25.464 1.00 96.00 70 SER A C 1
ATOM 556 O O . SER A 1 70 ? -1.509 1.824 -26.047 1.00 96.00 70 SER A O 1
ATOM 558 N N . ARG A 1 71 ? -0.851 3.427 -24.616 1.00 88.88 71 ARG A N 1
ATOM 559 C CA . ARG A 1 71 ? -2.204 3.835 -24.209 1.00 88.88 71 ARG A CA 1
ATOM 560 C C . ARG A 1 71 ? -3.074 4.288 -25.386 1.00 88.88 71 ARG A C 1
ATOM 562 O O . ARG A 1 71 ? -4.276 4.045 -25.380 1.00 88.88 71 ARG A O 1
ATOM 569 N N . GLY A 1 72 ? -2.481 4.925 -26.398 1.00 81.75 72 GLY A N 1
ATOM 570 C CA . GLY A 1 72 ? -3.201 5.384 -27.595 1.00 81.75 72 GLY A CA 1
ATOM 571 C C . GLY A 1 72 ? -3.428 4.309 -28.664 1.00 81.75 72 GLY A C 1
ATOM 572 O O . GLY A 1 72 ? -4.254 4.501 -29.552 1.00 81.75 72 GLY A O 1
ATOM 573 N N . THR A 1 73 ? -2.698 3.194 -28.597 1.00 85.44 73 THR A N 1
ATOM 574 C CA . THR A 1 73 ? -2.691 2.145 -29.633 1.00 85.44 73 THR A CA 1
ATOM 575 C C . THR A 1 73 ? -3.405 0.864 -29.205 1.00 85.44 73 THR A C 1
ATOM 577 O O . THR A 1 73 ? -3.730 0.045 -30.061 1.00 85.44 73 THR A O 1
ATOM 580 N N . GLY A 1 74 ? -3.679 0.696 -27.905 1.00 78.12 74 GLY A N 1
ATOM 581 C CA . GLY A 1 74 ? -4.285 -0.519 -27.354 1.00 78.12 74 GLY A CA 1
ATOM 582 C C . GLY A 1 74 ? -3.308 -1.693 -27.239 1.00 78.12 74 GLY A C 1
ATOM 583 O O . GLY A 1 74 ? -3.747 -2.836 -27.158 1.00 78.12 74 GLY A O 1
ATOM 584 N N . SER A 1 75 ? -1.998 -1.427 -27.262 1.00 83.56 75 SER A N 1
ATOM 585 C CA . SER A 1 75 ? -0.968 -2.451 -27.065 1.00 83.56 75 SER A CA 1
ATOM 586 C C . SER A 1 75 ? -0.953 -2.972 -25.616 1.00 83.56 75 SER A C 1
ATOM 588 O O . SER A 1 75 ? -1.262 -2.237 -24.674 1.00 83.56 75 SER A O 1
ATOM 590 N N . GLU A 1 76 ? -0.563 -4.241 -25.440 1.00 90.88 76 GLU A N 1
ATOM 591 C CA . GLU A 1 76 ? -0.424 -4.916 -24.136 1.00 90.88 76 GLU A CA 1
ATOM 592 C C . GLU A 1 76 ? 0.791 -4.424 -23.320 1.00 90.88 76 GLU A C 1
ATOM 594 O O . GLU A 1 76 ? 0.995 -4.848 -22.186 1.00 90.88 76 GLU A O 1
ATOM 599 N N . VAL A 1 77 ? 1.588 -3.496 -23.863 1.00 95.69 77 VAL A N 1
ATOM 600 C CA . VAL A 1 77 ? 2.799 -2.965 -23.213 1.00 95.69 77 VAL A CA 1
ATOM 601 C C . VAL A 1 77 ? 2.474 -2.066 -22.015 1.00 95.69 77 VAL A C 1
ATOM 603 O O . VAL A 1 77 ? 3.236 -2.027 -21.052 1.00 95.69 77 VAL A O 1
ATOM 606 N N . ALA A 1 78 ? 1.341 -1.356 -22.030 1.00 95.44 78 ALA A N 1
ATOM 607 C CA . ALA A 1 78 ? 0.968 -0.419 -20.966 1.00 95.44 78 ALA A CA 1
ATOM 608 C C . ALA A 1 78 ? 0.960 -1.039 -19.549 1.00 95.44 78 ALA A C 1
ATOM 610 O O . ALA A 1 78 ? 1.640 -0.495 -18.675 1.00 95.44 78 ALA A O 1
ATOM 611 N N . PRO A 1 79 ? 0.257 -2.159 -19.278 1.00 95.69 79 PRO A N 1
ATOM 612 C CA . PRO A 1 79 ? 0.297 -2.768 -17.952 1.00 95.69 79 PRO A CA 1
ATOM 613 C C . PRO A 1 79 ? 1.694 -3.305 -17.598 1.00 95.69 79 PRO A C 1
ATOM 615 O O . PRO A 1 79 ? 2.132 -3.126 -16.463 1.00 95.69 79 PRO A O 1
ATOM 618 N N . GLY A 1 80 ? 2.436 -3.868 -18.560 1.00 95.94 80 GLY A N 1
ATOM 619 C CA . GLY A 1 80 ? 3.822 -4.308 -18.356 1.00 95.94 80 GLY A CA 1
ATOM 620 C C . GLY A 1 80 ? 4.749 -3.165 -17.930 1.00 95.94 80 GLY A C 1
ATOM 621 O O . GLY A 1 80 ? 5.493 -3.297 -16.959 1.00 95.94 80 GLY A O 1
ATOM 622 N N . ALA A 1 81 ? 4.637 -2.001 -18.573 1.00 97.56 81 ALA A N 1
ATOM 623 C CA . ALA A 1 81 ? 5.393 -0.803 -18.216 1.00 97.56 81 ALA A CA 1
ATOM 624 C C . ALA A 1 81 ? 5.083 -0.317 -16.788 1.00 97.56 81 ALA A C 1
ATOM 626 O O . ALA A 1 81 ? 5.994 0.096 -16.072 1.00 97.56 81 ALA A O 1
ATOM 627 N N . CYS A 1 82 ? 3.827 -0.412 -16.332 1.00 97.19 82 CYS A N 1
ATOM 628 C CA . CYS A 1 82 ? 3.471 -0.116 -14.941 1.00 97.19 82 CYS A CA 1
ATOM 629 C C . CYS A 1 82 ? 4.138 -1.083 -13.953 1.00 97.19 82 CYS A C 1
ATOM 631 O O . CYS A 1 82 ? 4.658 -0.640 -12.930 1.00 97.19 82 CYS A O 1
ATOM 633 N N . LEU A 1 83 ? 4.167 -2.384 -14.258 1.00 96.62 83 LEU A N 1
ATOM 634 C CA . LEU A 1 83 ? 4.839 -3.382 -13.418 1.00 96.62 83 LEU A CA 1
ATOM 635 C C . LEU A 1 83 ? 6.353 -3.159 -13.369 1.00 96.62 83 LEU A C 1
ATOM 637 O O . LEU A 1 83 ? 6.953 -3.244 -12.298 1.00 96.62 83 LEU A O 1
ATOM 641 N N . ALA A 1 84 ? 6.960 -2.821 -14.505 1.00 97.75 84 ALA A N 1
ATOM 642 C CA . ALA A 1 84 ? 8.382 -2.518 -14.587 1.00 97.75 84 ALA A CA 1
ATOM 643 C C . ALA A 1 84 ? 8.741 -1.225 -13.831 1.00 97.75 84 ALA A C 1
ATOM 645 O O . ALA A 1 84 ? 9.724 -1.182 -13.096 1.00 97.75 84 ALA A O 1
ATOM 646 N N . LEU A 1 85 ? 7.904 -0.183 -13.910 1.00 98.12 85 LEU A N 1
ATOM 647 C CA . LEU A 1 85 ? 8.050 1.011 -13.071 1.00 98.12 85 LEU A CA 1
ATOM 648 C C . LEU A 1 85 ? 7.915 0.676 -11.580 1.00 98.12 85 LEU A C 1
ATOM 650 O O . LEU A 1 85 ? 8.658 1.215 -10.759 1.00 98.12 85 LEU A O 1
ATOM 654 N N . ALA A 1 86 ? 6.984 -0.214 -11.223 1.00 97.06 86 ALA A N 1
ATOM 655 C CA . ALA A 1 86 ? 6.784 -0.630 -9.841 1.00 97.06 86 ALA A CA 1
ATOM 656 C C . ALA A 1 86 ? 8.009 -1.383 -9.302 1.00 97.06 86 ALA A C 1
ATOM 658 O O . ALA A 1 86 ? 8.397 -1.159 -8.157 1.00 97.06 86 ALA A O 1
ATOM 659 N N . SER A 1 87 ? 8.639 -2.236 -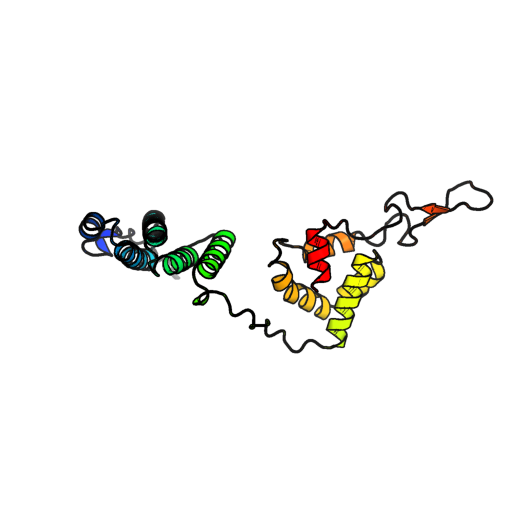10.117 1.00 97.44 87 SER A N 1
ATOM 660 C CA . SER A 1 87 ? 9.800 -3.032 -9.701 1.00 97.44 87 SER A CA 1
ATOM 661 C C . SER A 1 87 ? 11.050 -2.188 -9.447 1.00 97.44 87 SER A C 1
ATOM 663 O O . SER A 1 87 ? 11.835 -2.524 -8.560 1.00 97.44 87 SER A O 1
ATOM 665 N N . ILE A 1 88 ? 11.223 -1.077 -10.172 1.00 97.50 88 ILE A N 1
ATOM 666 C CA . ILE A 1 88 ? 12.352 -0.159 -9.960 1.00 97.50 88 ILE A CA 1
ATOM 667 C C . ILE A 1 88 ? 12.055 0.932 -8.919 1.00 97.50 88 ILE A C 1
ATOM 669 O O . ILE A 1 88 ? 12.991 1.557 -8.414 1.00 97.50 88 ILE A O 1
ATOM 673 N N . SER A 1 89 ? 10.784 1.185 -8.590 1.00 96.81 89 SER A N 1
ATOM 674 C CA . SER A 1 89 ? 10.399 2.252 -7.661 1.00 96.81 89 SER A CA 1
ATOM 675 C C . SER A 1 89 ? 10.973 2.038 -6.258 1.00 96.81 89 SER A C 1
ATOM 677 O O . SER A 1 89 ? 10.930 0.948 -5.693 1.00 96.81 89 SER A O 1
ATOM 679 N N . ARG A 1 90 ? 11.481 3.122 -5.661 1.00 93.12 90 ARG A N 1
ATOM 680 C CA . ARG A 1 90 ? 12.019 3.129 -4.288 1.00 93.12 90 ARG A CA 1
ATOM 681 C C . ARG A 1 90 ? 10.986 3.533 -3.237 1.00 93.12 90 ARG A C 1
ATOM 683 O O . ARG A 1 90 ? 11.252 3.394 -2.046 1.00 93.12 90 ARG A O 1
ATOM 690 N N . ILE A 1 91 ? 9.853 4.087 -3.666 1.00 93.69 91 ILE A N 1
ATOM 691 C CA . ILE A 1 91 ? 8.800 4.593 -2.786 1.00 93.69 91 ILE A CA 1
ATOM 692 C C . ILE A 1 91 ? 7.659 3.579 -2.796 1.00 93.69 91 ILE A C 1
ATOM 694 O O . ILE A 1 91 ? 7.044 3.334 -3.832 1.00 93.69 91 ILE A O 1
ATOM 698 N N . GLU A 1 92 ? 7.359 3.006 -1.631 1.00 86.88 92 GLU A N 1
ATOM 699 C CA . GLU A 1 92 ? 6.349 1.948 -1.499 1.00 86.88 92 GLU A CA 1
ATOM 700 C C . GLU A 1 92 ? 4.948 2.409 -1.926 1.00 86.88 92 GLU A C 1
ATOM 702 O O . GLU A 1 92 ? 4.183 1.645 -2.510 1.00 86.88 92 GLU A O 1
ATOM 707 N N . THR A 1 93 ? 4.611 3.674 -1.675 1.00 85.88 93 THR A N 1
ATOM 708 C CA . THR A 1 93 ? 3.351 4.275 -2.128 1.00 85.88 93 THR A CA 1
ATOM 709 C C . THR A 1 93 ? 3.243 4.275 -3.654 1.00 85.88 93 THR A C 1
ATOM 711 O O . THR A 1 93 ? 2.222 3.847 -4.190 1.00 85.88 93 THR A O 1
ATOM 714 N N . ASP A 1 94 ? 4.305 4.677 -4.359 1.00 91.31 94 ASP A N 1
ATOM 715 C CA . ASP A 1 94 ? 4.337 4.702 -5.826 1.00 91.31 94 ASP A CA 1
ATOM 716 C C . ASP A 1 94 ? 4.282 3.284 -6.393 1.00 91.31 94 ASP A C 1
ATOM 718 O O . ASP A 1 94 ? 3.562 3.029 -7.356 1.00 91.31 94 ASP A O 1
ATOM 722 N N . ARG A 1 95 ? 4.997 2.340 -5.763 1.00 93.00 95 ARG A N 1
ATOM 723 C CA . ARG A 1 95 ? 4.953 0.919 -6.124 1.00 93.00 95 ARG A CA 1
ATOM 724 C C . ARG A 1 95 ? 3.522 0.384 -6.055 1.00 93.00 95 ARG A C 1
ATOM 726 O O . ARG A 1 95 ? 3.036 -0.168 -7.038 1.00 93.00 95 ARG A O 1
ATOM 733 N N . ARG A 1 96 ? 2.826 0.586 -4.929 1.00 88.12 96 ARG A N 1
ATOM 734 C CA . ARG A 1 96 ? 1.424 0.165 -4.750 1.00 88.12 96 ARG A CA 1
ATOM 735 C C . ARG A 1 96 ? 0.493 0.823 -5.766 1.00 88.12 96 ARG A C 1
ATOM 737 O O . ARG A 1 96 ? -0.348 0.143 -6.353 1.00 88.12 96 ARG A O 1
ATOM 744 N N . TRP A 1 97 ? 0.664 2.122 -6.009 1.00 92.75 97 TRP A N 1
ATOM 745 C CA . TRP A 1 97 ? -0.125 2.848 -7.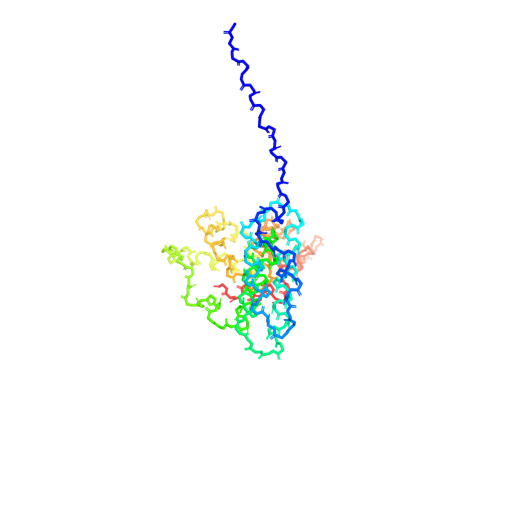003 1.00 92.75 97 TRP A CA 1
ATOM 746 C C . TRP A 1 97 ? 0.074 2.292 -8.423 1.00 92.75 97 TRP A C 1
ATOM 748 O O . TRP A 1 97 ? -0.909 2.045 -9.118 1.00 92.75 97 TRP A O 1
ATOM 758 N N . LEU A 1 98 ? 1.315 2.013 -8.834 1.00 95.75 98 LEU A N 1
ATOM 759 C CA . LEU A 1 98 ? 1.638 1.444 -10.148 1.00 95.75 98 LEU A CA 1
ATOM 760 C C . LEU A 1 98 ? 1.093 0.021 -10.332 1.00 95.75 98 LEU A C 1
ATOM 762 O O . LEU A 1 98 ? 0.583 -0.302 -11.404 1.00 95.75 98 LEU A O 1
ATOM 766 N N . LEU A 1 99 ? 1.148 -0.816 -9.292 1.00 92.75 99 LEU A N 1
ATOM 767 C CA . LEU A 1 99 ? 0.543 -2.154 -9.312 1.00 92.75 99 LEU A CA 1
ATOM 768 C C . LEU A 1 99 ? -0.986 -2.084 -9.457 1.00 92.75 99 LEU A C 1
ATOM 770 O O . LEU A 1 99 ? -1.580 -2.832 -10.238 1.00 92.75 99 LEU A O 1
ATOM 774 N N . SER A 1 100 ? -1.625 -1.150 -8.747 1.00 89.81 100 SER A N 1
ATOM 775 C CA . SER A 1 100 ? -3.063 -0.889 -8.874 1.00 89.81 100 SER A CA 1
ATOM 776 C C . SER A 1 100 ? -3.422 -0.394 -10.280 1.00 89.81 100 SER A C 1
ATOM 778 O O . SER A 1 100 ? -4.369 -0.885 -10.897 1.00 89.81 100 SER A O 1
ATOM 780 N N . LEU A 1 101 ? -2.609 0.507 -10.843 1.00 92.94 101 LEU A N 1
ATOM 781 C CA . LEU A 1 101 ? -2.781 0.993 -12.209 1.00 92.94 101 LEU A CA 1
ATOM 782 C C . LEU A 1 101 ? -2.671 -0.146 -13.234 1.00 92.94 101 LEU A C 1
ATOM 784 O O . LEU A 1 101 ? -3.556 -0.268 -14.081 1.00 92.94 101 LEU A O 1
ATOM 788 N N . ALA A 1 102 ? -1.661 -1.015 -13.122 1.00 93.69 102 ALA A N 1
ATOM 789 C CA . ALA A 1 102 ? -1.511 -2.192 -13.984 1.00 93.69 102 ALA A CA 1
ATOM 790 C C . ALA A 1 102 ? -2.753 -3.099 -13.928 1.00 93.69 102 ALA A C 1
ATOM 792 O O . ALA A 1 102 ? -3.287 -3.481 -14.969 1.00 93.69 102 ALA A O 1
ATOM 793 N N . SER A 1 103 ? -3.262 -3.353 -12.718 1.00 90.75 103 SER A N 1
ATOM 794 C CA . SER A 1 103 ? -4.471 -4.155 -12.476 1.00 90.75 103 SER A CA 1
ATOM 795 C C . SER A 1 103 ? -5.729 -3.541 -13.100 1.00 90.75 103 SER A C 1
ATOM 797 O O . SER A 1 103 ? -6.610 -4.260 -13.566 1.00 90.75 103 SER A O 1
ATOM 799 N N . SER A 1 104 ? -5.830 -2.207 -13.111 1.00 90.69 104 SER A N 1
ATOM 800 C CA . SER A 1 104 ? -6.966 -1.497 -13.715 1.00 90.69 104 SER A CA 1
ATOM 801 C C . SER A 1 104 ? -6.972 -1.546 -15.246 1.00 90.69 104 SER A C 1
ATOM 803 O O . SER A 1 104 ? -8.038 -1.458 -15.854 1.00 90.69 104 SER A O 1
ATOM 805 N N . ILE A 1 105 ? -5.793 -1.673 -15.862 1.00 91.75 105 ILE A N 1
ATOM 806 C CA . ILE A 1 105 ? -5.630 -1.716 -17.320 1.00 91.75 105 ILE A CA 1
ATOM 807 C C . ILE A 1 105 ? -5.852 -3.137 -17.829 1.00 91.75 105 ILE A C 1
ATOM 809 O O . ILE A 1 105 ? -6.508 -3.331 -18.851 1.00 91.75 105 ILE A O 1
ATOM 813 N N . ASP A 1 106 ? -5.322 -4.126 -17.112 1.00 89.62 106 ASP A N 1
ATOM 814 C CA . ASP A 1 106 ? -5.418 -5.528 -17.480 1.00 89.62 106 ASP A CA 1
ATOM 815 C C . ASP A 1 106 ? -5.696 -6.400 -16.249 1.00 89.62 106 ASP A C 1
ATOM 817 O O . ASP A 1 106 ? -4.883 -6.537 -15.331 1.00 89.62 106 ASP A O 1
ATOM 821 N N . ALA A 1 107 ? -6.874 -7.028 -16.272 1.00 84.88 107 ALA A N 1
ATOM 822 C CA . ALA A 1 107 ? -7.391 -7.864 -15.199 1.00 84.88 107 ALA A CA 1
ATOM 823 C C . ALA A 1 107 ? -6.524 -9.101 -14.908 1.00 84.88 107 ALA A C 1
ATOM 825 O O . ALA A 1 107 ? -6.654 -9.677 -13.831 1.00 84.88 107 ALA A O 1
ATOM 826 N N . ARG A 1 108 ? -5.626 -9.508 -15.819 1.00 86.81 108 ARG A N 1
ATOM 827 C CA . ARG A 1 108 ? -4.651 -10.585 -15.566 1.00 86.81 108 ARG A CA 1
ATOM 828 C C . ARG A 1 108 ? -3.686 -10.238 -14.429 1.00 86.81 108 ARG A C 1
ATOM 830 O O . ARG A 1 108 ? -3.163 -11.149 -13.794 1.00 86.81 108 ARG A O 1
ATOM 837 N N . TYR A 1 109 ? -3.457 -8.946 -14.185 1.00 84.25 109 TYR A N 1
ATOM 838 C CA . TYR A 1 109 ? -2.590 -8.453 -13.112 1.00 84.25 109 TYR A CA 1
ATOM 839 C C . TYR A 1 109 ? -3.344 -8.062 -11.849 1.00 84.25 109 TYR A C 1
ATOM 841 O O . TYR A 1 109 ? -2.703 -7.760 -10.844 1.00 84.25 109 TYR A O 1
ATOM 849 N N . ALA A 1 110 ? -4.679 -8.082 -11.877 1.00 79.00 110 ALA A N 1
ATOM 850 C CA . ALA A 1 110 ? -5.443 -7.969 -10.651 1.00 79.00 110 ALA A CA 1
ATOM 851 C C . ALA A 1 110 ? -5.081 -9.155 -9.753 1.00 79.00 110 ALA A C 1
ATOM 853 O O . ALA A 1 110 ? -5.171 -10.311 -10.178 1.00 79.00 110 ALA A O 1
ATOM 854 N N . ASP A 1 111 ? -4.670 -8.869 -8.516 1.00 65.94 111 ASP A N 1
ATOM 855 C CA . ASP A 1 111 ? -4.523 -9.912 -7.507 1.00 65.94 111 ASP A CA 1
ATOM 856 C C . ASP A 1 111 ? -5.855 -10.674 -7.452 1.00 65.94 111 ASP A C 1
ATOM 858 O O . ASP A 1 111 ? -6.910 -10.030 -7.332 1.00 65.94 111 ASP A O 1
ATOM 862 N N . PRO A 1 112 ? -5.876 -12.007 -7.647 1.00 58.06 112 PRO A N 1
ATOM 863 C CA . PRO A 1 112 ? -7.112 -12.756 -7.557 1.00 58.06 112 PRO A CA 1
ATOM 864 C C . PRO A 1 112 ? -7.742 -12.468 -6.197 1.00 58.06 112 PRO A C 1
ATOM 866 O O . PRO A 1 112 ? -7.268 -12.952 -5.176 1.00 58.06 112 PRO A O 1
ATOM 869 N N . GLN A 1 113 ? -8.856 -11.727 -6.201 1.00 53.66 113 GLN A N 1
ATOM 870 C CA . GLN A 1 113 ? -9.616 -11.293 -5.015 1.00 53.66 113 GLN A CA 1
ATOM 871 C C . GLN A 1 113 ? -10.061 -12.456 -4.099 1.00 53.66 113 GLN A C 1
ATOM 873 O O . GLN A 1 113 ? -10.607 -12.246 -3.022 1.00 53.66 113 GLN A O 1
ATOM 878 N N . TRP A 1 114 ? -9.836 -13.692 -4.543 1.00 51.16 114 TRP A N 1
ATOM 879 C CA . TRP A 1 114 ? -10.114 -14.949 -3.862 1.00 51.16 114 TRP A CA 1
ATOM 880 C C . TRP A 1 114 ? -8.943 -15.454 -3.014 1.00 51.16 114 TRP A C 1
ATOM 882 O O . TRP A 1 114 ? -9.132 -16.398 -2.247 1.00 51.16 114 TRP A O 1
ATOM 892 N N . ARG A 1 115 ? -7.749 -14.848 -3.109 1.00 45.16 115 ARG A N 1
ATOM 893 C CA . ARG A 1 115 ? -6.728 -14.979 -2.069 1.00 45.16 115 ARG A CA 1
ATOM 894 C C . ARG A 1 115 ? -7.220 -14.203 -0.855 1.00 45.16 115 ARG A C 1
ATOM 896 O O . ARG A 1 115 ? -6.816 -13.076 -0.595 1.00 45.16 115 ARG A O 1
ATOM 903 N N . ARG A 1 116 ? -8.105 -14.847 -0.089 1.00 49.81 116 ARG A N 1
ATOM 904 C CA . ARG A 1 116 ? -8.111 -14.644 1.358 1.00 49.81 116 ARG A CA 1
ATOM 905 C C . ARG A 1 116 ? -6.644 -14.699 1.789 1.00 49.81 116 ARG A C 1
ATOM 907 O O . ARG A 1 116 ? -5.956 -15.625 1.345 1.00 49.81 116 ARG A O 1
ATOM 914 N N . PRO A 1 117 ? -6.160 -13.759 2.615 1.00 52.78 117 PRO A N 1
ATOM 915 C CA . PRO A 1 117 ? -4.965 -14.053 3.383 1.00 52.78 117 PRO A CA 1
ATOM 916 C C . PRO A 1 117 ? -5.196 -15.443 3.982 1.00 52.78 117 PRO A C 1
ATOM 918 O O . PRO A 1 117 ? -6.307 -15.720 4.452 1.00 52.78 117 PRO A O 1
ATOM 921 N N . GLU A 1 118 ? -4.221 -16.344 3.877 1.00 51.56 118 GLU A N 1
ATOM 922 C CA . GLU A 1 118 ? -4.206 -17.535 4.723 1.00 51.56 118 GLU A CA 1
ATOM 923 C C . GLU A 1 118 ? -4.025 -17.023 6.152 1.00 51.56 118 GLU A C 1
ATOM 925 O O . GLU A 1 118 ? -2.936 -17.086 6.711 1.00 51.56 118 GLU A O 1
ATOM 930 N N . LEU A 1 119 ? -5.088 -16.427 6.701 1.00 57.31 119 LEU A N 1
ATOM 931 C CA . LEU A 1 119 ? -5.245 -16.208 8.116 1.00 57.31 119 LEU A CA 1
ATOM 932 C C . LEU A 1 119 ? -5.008 -17.595 8.691 1.00 57.31 119 LEU A C 1
ATOM 934 O O . LEU A 1 119 ? -5.742 -18.534 8.347 1.00 57.31 119 LEU A O 1
ATOM 938 N N . GLY A 1 120 ? -3.939 -17.750 9.474 1.00 63.59 120 GLY A N 1
ATOM 939 C CA . GLY A 1 120 ? -3.754 -18.974 10.250 1.00 63.59 120 GLY A CA 1
ATOM 940 C C . GLY A 1 120 ? -5.066 -19.278 10.970 1.00 63.59 120 GLY A C 1
ATOM 941 O O . GLY A 1 120 ? -5.811 -18.342 11.240 1.00 63.59 120 GLY A O 1
ATOM 942 N N . GLU A 1 121 ? -5.405 -20.551 11.206 1.00 73.62 121 GLU A N 1
ATOM 943 C CA . GLU A 1 121 ? -6.701 -20.924 11.800 1.00 73.62 121 GLU A CA 1
ATOM 944 C C . GLU A 1 121 ? -7.037 -20.028 13.004 1.00 73.62 121 GLU A C 1
ATOM 946 O O . GLU A 1 121 ? -6.507 -20.201 14.101 1.00 73.62 121 GLU A O 1
ATOM 951 N N . VAL A 1 122 ? -7.891 -19.027 12.774 1.00 82.19 122 VAL A N 1
ATOM 952 C CA . VAL A 1 122 ? -8.290 -18.074 13.801 1.00 82.19 122 VAL A CA 1
ATOM 953 C C . VAL A 1 122 ? -9.296 -18.807 14.662 1.00 82.19 122 VAL A C 1
ATOM 955 O O . VAL A 1 122 ? -10.317 -19.280 14.158 1.00 82.19 122 VAL A O 1
ATOM 958 N N . SER A 1 123 ? -9.016 -18.902 15.958 1.00 90.50 123 SER A N 1
ATOM 959 C CA . SER A 1 123 ? -9.982 -19.449 16.903 1.00 90.50 123 SER A CA 1
ATOM 960 C C . SER A 1 123 ? -11.285 -18.649 16.832 1.00 90.50 123 SER A C 1
ATOM 962 O O . SER A 1 123 ? -11.261 -17.416 16.842 1.00 90.50 123 SER A O 1
ATOM 964 N N . GLU A 1 124 ? -12.433 -19.332 16.803 1.00 89.31 124 GLU A N 1
ATOM 965 C CA . GLU A 1 124 ? -13.748 -18.673 16.857 1.00 89.31 124 GLU A CA 1
ATOM 966 C C . GLU A 1 124 ? -13.862 -17.751 18.083 1.00 89.31 124 GLU A C 1
ATOM 968 O O . GLU A 1 124 ? -14.443 -16.668 17.992 1.00 89.31 124 GLU A O 1
ATOM 973 N N . ASP A 1 125 ? -13.233 -18.132 19.199 1.00 93.94 125 ASP A N 1
ATOM 974 C CA . ASP A 1 125 ? -13.191 -17.336 20.428 1.00 93.94 125 ASP A CA 1
ATOM 975 C C . ASP A 1 125 ? -12.402 -16.030 20.252 1.00 93.94 125 ASP A C 1
ATOM 977 O O . ASP A 1 125 ? -12.783 -14.994 20.804 1.00 93.94 125 ASP A O 1
ATOM 981 N N . ASP A 1 126 ? -11.320 -16.054 19.470 1.00 93.75 126 ASP A N 1
ATOM 982 C CA . ASP A 1 126 ? -10.484 -14.878 19.220 1.00 93.75 126 ASP A CA 1
ATOM 983 C C . ASP A 1 126 ? -11.140 -13.938 18.212 1.00 93.75 126 ASP A C 1
ATOM 985 O O . ASP A 1 126 ? -11.164 -12.724 18.423 1.00 93.75 126 ASP A O 1
ATOM 989 N N . ALA A 1 127 ? -11.773 -14.492 17.174 1.00 90.19 127 ALA A N 1
ATOM 990 C CA . ALA A 1 127 ? -12.591 -13.721 16.244 1.00 90.19 127 ALA A CA 1
ATOM 991 C C . ALA A 1 127 ? -13.766 -13.038 16.965 1.00 90.19 127 ALA A C 1
ATOM 993 O O . ALA A 1 127 ? -14.009 -11.842 16.783 1.00 90.19 127 ALA A O 1
ATOM 994 N N . PHE A 1 128 ? -14.470 -13.771 17.834 1.00 93.75 128 PHE A N 1
ATOM 995 C CA . PHE A 1 128 ? -15.554 -13.215 18.638 1.00 93.75 128 PHE A CA 1
ATOM 996 C C . PHE A 1 128 ? -15.049 -12.145 19.611 1.00 93.75 128 PHE A C 1
ATOM 998 O O . PHE A 1 128 ? -15.654 -11.078 19.726 1.00 93.75 128 PHE A O 1
ATOM 1005 N N . ALA A 1 129 ? -13.923 -12.388 20.284 1.00 95.25 129 ALA A N 1
ATOM 1006 C CA . ALA A 1 129 ? -13.315 -11.408 21.173 1.00 95.25 129 ALA A CA 1
ATOM 1007 C C . ALA A 1 129 ? -12.917 -10.128 20.422 1.00 95.25 129 ALA A C 1
ATOM 1009 O O . ALA A 1 129 ? -13.238 -9.037 20.891 1.00 95.25 129 ALA A O 1
ATOM 1010 N N . LEU A 1 130 ? -12.303 -10.233 19.241 1.00 91.88 130 LEU A N 1
ATOM 1011 C CA . LEU A 1 130 ? -11.987 -9.069 18.414 1.00 91.88 130 LEU A CA 1
ATOM 1012 C C . LEU A 1 130 ? -13.256 -8.297 18.017 1.00 91.88 130 LEU A C 1
ATOM 1014 O O . LEU A 1 130 ? -13.301 -7.075 18.162 1.00 91.88 130 LEU A O 1
ATOM 1018 N N . ALA A 1 131 ? -14.317 -8.989 17.595 1.00 91.38 131 ALA A N 1
ATOM 1019 C CA . ALA A 1 131 ? -15.598 -8.358 17.274 1.00 91.38 131 ALA A CA 1
ATOM 1020 C C . ALA A 1 131 ? -16.204 -7.624 18.487 1.00 91.38 131 ALA A C 1
ATOM 1022 O O . ALA A 1 131 ? -16.692 -6.498 18.357 1.00 91.38 131 ALA A O 1
ATOM 1023 N N . MET A 1 132 ? -16.122 -8.224 19.679 1.00 94.19 132 MET A N 1
ATOM 1024 C CA . MET A 1 132 ? -16.545 -7.605 20.938 1.00 94.19 132 MET A CA 1
ATOM 1025 C C . MET A 1 132 ? -15.698 -6.382 21.292 1.00 94.19 132 MET A C 1
ATOM 1027 O O . MET A 1 132 ? -16.257 -5.364 21.696 1.00 94.19 132 MET A O 1
ATOM 1031 N N . ALA A 1 133 ? -14.378 -6.443 21.096 1.00 91.50 133 ALA A N 1
ATOM 1032 C CA . ALA A 1 133 ? -13.491 -5.302 21.299 1.00 91.50 133 ALA A CA 1
ATOM 1033 C C . ALA A 1 133 ? -13.874 -4.146 20.371 1.00 91.50 133 ALA A C 1
ATOM 1035 O O . ALA A 1 133 ? -14.077 -3.029 20.833 1.00 91.50 133 ALA A O 1
ATOM 1036 N N . LEU A 1 134 ? -14.073 -4.417 19.078 1.00 87.94 134 LEU A N 1
ATOM 1037 C CA . LEU A 1 134 ? -14.522 -3.414 18.111 1.00 87.94 134 LEU A CA 1
ATOM 1038 C C . LEU A 1 134 ? -15.906 -2.849 18.464 1.00 87.94 134 LEU A C 1
ATOM 1040 O O . LEU A 1 134 ? -16.156 -1.662 18.264 1.00 87.94 134 LEU A O 1
ATOM 1044 N N . GLY A 1 135 ? -16.817 -3.673 18.987 1.00 88.88 135 GLY A N 1
ATOM 1045 C CA . GLY A 1 135 ? -18.110 -3.230 19.509 1.00 88.88 135 GLY A CA 1
ATOM 1046 C C . GLY A 1 135 ? -17.961 -2.259 20.681 1.00 88.88 135 GLY A C 1
ATOM 1047 O O . GLY A 1 135 ? -18.510 -1.161 20.625 1.00 88.88 135 GLY A O 1
ATOM 1048 N N . ALA A 1 136 ? -17.161 -2.635 21.682 1.00 89.94 136 ALA A N 1
ATOM 1049 C CA . ALA A 1 136 ? -16.873 -1.820 22.860 1.00 89.94 136 ALA A CA 1
ATOM 1050 C C . ALA A 1 136 ? -16.191 -0.494 22.493 1.00 89.94 136 ALA A C 1
ATOM 1052 O O . ALA A 1 136 ? -16.524 0.556 23.029 1.00 89.94 136 ALA A O 1
ATOM 1053 N N . ILE A 1 137 ? -15.282 -0.513 21.519 1.00 87.31 137 ILE A N 1
ATOM 1054 C CA . ILE A 1 137 ? -14.662 0.696 20.973 1.00 87.31 137 ILE A CA 1
ATOM 1055 C C . ILE A 1 137 ? -15.730 1.613 20.370 1.00 87.31 137 ILE A C 1
ATOM 1057 O O . ILE A 1 137 ? -15.805 2.784 20.730 1.00 87.31 137 ILE A O 1
ATOM 1061 N N . ARG A 1 138 ? -16.599 1.090 19.495 1.00 85.38 138 ARG A N 1
ATOM 1062 C CA . ARG A 1 138 ? -17.657 1.886 18.846 1.00 85.38 138 ARG A CA 1
ATOM 1063 C C . ARG A 1 138 ? -18.683 2.442 19.838 1.00 85.38 138 ARG A C 1
ATOM 1065 O O . ARG A 1 138 ? -19.245 3.496 19.572 1.00 85.38 138 ARG A O 1
ATOM 1072 N N . SER A 1 139 ? -18.943 1.754 20.950 1.00 87.12 139 SER A N 1
ATOM 1073 C CA . SER A 1 139 ? -19.837 2.239 22.011 1.00 87.12 139 SER A CA 1
ATOM 1074 C C . SER A 1 139 ? -19.147 3.155 23.028 1.00 87.12 139 SER A C 1
ATOM 1076 O O . SER A 1 139 ? -19.817 3.661 23.933 1.00 87.12 139 SER A O 1
ATOM 1078 N N . GLY A 1 140 ? -17.831 3.357 22.895 1.00 86.75 140 GLY A N 1
ATOM 1079 C CA . GLY A 1 140 ? -17.007 4.122 23.825 1.00 86.75 140 GLY A CA 1
ATOM 1080 C C . GLY A 1 140 ? -16.744 3.416 25.157 1.00 86.75 140 GLY A C 1
ATOM 1081 O O . GLY A 1 140 ? -16.270 4.049 26.098 1.00 86.75 140 GLY A O 1
ATOM 1082 N N . ASP A 1 141 ? -17.006 2.112 25.261 1.00 88.25 141 ASP A N 1
ATOM 1083 C CA . ASP A 1 141 ? -16.771 1.279 26.445 1.00 88.25 141 ASP A CA 1
ATOM 1084 C C . ASP A 1 141 ? -15.298 0.842 26.528 1.00 88.25 141 ASP A C 1
ATOM 1086 O O . ASP A 1 141 ? -14.936 -0.335 26.490 1.00 88.25 141 ASP A O 1
ATOM 1090 N N . GLY A 1 142 ? -14.411 1.829 26.641 1.00 85.25 142 GLY A N 1
ATOM 1091 C CA . GLY A 1 142 ? -12.976 1.615 26.500 1.00 85.25 142 GLY A CA 1
ATOM 1092 C C . GLY A 1 142 ? -12.314 0.705 27.531 1.00 85.25 142 GLY A C 1
ATOM 1093 O O . GLY A 1 142 ? -11.324 0.064 27.202 1.00 85.25 142 GLY A O 1
ATOM 1094 N N . ILE A 1 143 ? -12.872 0.571 28.740 1.00 86.50 143 ILE A N 1
ATOM 1095 C CA . ILE A 1 143 ? -12.377 -0.403 29.733 1.00 86.50 143 ILE A CA 1
ATOM 1096 C C . ILE A 1 143 ? -12.541 -1.835 29.206 1.00 86.50 143 ILE A C 1
ATOM 1098 O O . ILE A 1 143 ? -11.623 -2.648 29.318 1.00 86.50 143 ILE A O 1
ATOM 1102 N N . ASP A 1 144 ? -13.701 -2.146 28.623 1.00 90.25 144 ASP A N 1
ATOM 1103 C CA . ASP A 1 144 ? -13.968 -3.469 28.065 1.00 90.25 144 ASP A CA 1
ATOM 1104 C C . ASP A 1 144 ? -13.153 -3.711 26.800 1.00 90.25 144 ASP A C 1
ATOM 1106 O O . ASP A 1 144 ? -12.564 -4.783 26.653 1.00 90.25 144 ASP A O 1
ATOM 1110 N N . ALA A 1 145 ? -13.051 -2.698 25.937 1.00 89.62 145 ALA A N 1
ATOM 1111 C CA . ALA A 1 145 ? -12.190 -2.749 24.763 1.00 89.62 145 ALA A CA 1
ATOM 1112 C C . ALA A 1 145 ? -10.734 -3.047 25.142 1.00 89.62 145 ALA A C 1
ATOM 1114 O O . ALA A 1 145 ? -10.145 -3.993 24.623 1.00 89.62 145 ALA A O 1
ATOM 1115 N N . GLN A 1 146 ? -10.165 -2.280 26.075 1.00 86.81 146 GLN A N 1
ATOM 1116 C CA . GLN A 1 146 ? -8.767 -2.406 26.472 1.00 86.81 146 GLN A CA 1
ATOM 1117 C C . GLN A 1 146 ? -8.486 -3.755 27.129 1.00 86.81 146 GLN A C 1
ATOM 1119 O O . GLN A 1 146 ? -7.522 -4.415 26.768 1.00 86.81 146 GLN A O 1
ATOM 1124 N N . ARG A 1 147 ? -9.387 -4.240 27.990 1.00 91.69 147 ARG A N 1
ATOM 1125 C CA . ARG A 1 147 ? -9.272 -5.577 28.588 1.00 91.69 147 ARG A CA 1
ATOM 1126 C C . ARG A 1 147 ? -9.173 -6.690 27.541 1.00 91.69 147 ARG A C 1
ATOM 1128 O O . ARG A 1 147 ? -8.482 -7.679 27.774 1.00 91.69 147 ARG A O 1
ATOM 1135 N N . ILE A 1 148 ? -9.888 -6.566 26.422 1.00 94.06 148 ILE A N 1
ATOM 1136 C CA . ILE A 1 148 ? -9.827 -7.551 25.338 1.00 94.06 148 ILE A CA 1
ATOM 1137 C C . ILE A 1 148 ? -8.558 -7.354 24.497 1.00 94.06 148 ILE A C 1
ATOM 1139 O O . ILE A 1 148 ? -7.887 -8.335 24.191 1.00 94.06 148 ILE A O 1
ATOM 1143 N N . LEU A 1 149 ? -8.219 -6.107 24.159 1.00 90.19 149 LEU A N 1
ATOM 1144 C CA . LEU A 1 149 ? -7.043 -5.754 23.357 1.00 90.19 149 LEU A CA 1
ATOM 1145 C C . LEU A 1 149 ? -5.709 -5.939 24.097 1.00 90.19 149 LEU A C 1
ATOM 1147 O O . LEU A 1 149 ? -4.672 -6.046 23.463 1.00 90.19 149 LEU A O 1
ATOM 1151 N N . ASP A 1 150 ? -5.693 -6.032 25.423 1.00 90.88 150 ASP A N 1
ATOM 1152 C CA . ASP A 1 150 ? -4.474 -6.361 26.174 1.00 90.88 150 ASP A CA 1
ATOM 1153 C C . ASP A 1 150 ? -4.022 -7.819 25.942 1.00 90.88 150 ASP A C 1
ATOM 1155 O O . ASP A 1 150 ? -2.905 -8.197 26.307 1.00 90.88 150 ASP A O 1
ATOM 1159 N N . ARG A 1 151 ? -4.870 -8.652 25.320 1.00 94.31 151 ARG A N 1
ATOM 1160 C CA . ARG A 1 151 ? -4.526 -10.015 24.902 1.00 94.31 151 ARG A CA 1
ATOM 1161 C C . ARG A 1 151 ? -3.682 -9.966 23.618 1.00 94.31 151 ARG A C 1
ATOM 1163 O O . ARG A 1 151 ? -4.176 -9.474 22.599 1.00 94.31 151 ARG A O 1
ATOM 1170 N N . PRO A 1 152 ? -2.441 -10.488 23.622 1.00 91.69 152 PRO A N 1
ATOM 1171 C CA . PRO A 1 152 ? -1.542 -10.374 22.475 1.00 91.69 152 PRO A CA 1
ATOM 1172 C C . PRO A 1 152 ? -2.094 -11.059 21.221 1.00 91.69 152 PRO A C 1
ATOM 1174 O O . PRO A 1 152 ? -1.941 -10.518 20.132 1.00 91.69 152 PRO A O 1
ATOM 1177 N N . GLU A 1 153 ? -2.818 -12.170 21.367 1.00 92.56 153 GLU A N 1
ATOM 1178 C CA . GLU A 1 153 ? -3.395 -12.914 20.241 1.00 92.56 153 GLU A CA 1
ATOM 1179 C C . GLU A 1 153 ? -4.450 -12.085 19.494 1.00 92.56 153 GLU A C 1
ATOM 1181 O O . GLU A 1 153 ? -4.510 -12.094 18.268 1.00 92.56 153 GLU A O 1
ATOM 1186 N N . ILE A 1 154 ? -5.249 -11.304 20.228 1.00 92.50 154 ILE A N 1
ATOM 1187 C CA . ILE A 1 154 ? -6.267 -10.422 19.644 1.00 92.50 154 ILE A CA 1
ATOM 1188 C C . ILE A 1 154 ? -5.618 -9.230 18.941 1.00 92.50 154 ILE A C 1
ATOM 1190 O O . ILE A 1 154 ? -6.103 -8.775 17.907 1.00 92.50 154 ILE A O 1
ATOM 1194 N N . MET A 1 155 ? -4.511 -8.726 19.486 1.00 88.25 155 MET A N 1
ATOM 1195 C CA . MET A 1 155 ? -3.746 -7.648 18.861 1.00 88.25 155 MET A CA 1
ATOM 1196 C C . MET A 1 155 ? -3.054 -8.090 17.584 1.00 88.25 155 MET A C 1
ATOM 1198 O O . MET A 1 155 ? -3.032 -7.332 16.617 1.00 88.25 155 MET A O 1
ATOM 1202 N N . ASP A 1 156 ? -2.494 -9.294 17.578 1.00 87.56 156 ASP A N 1
ATOM 1203 C CA . ASP A 1 156 ? -1.898 -9.873 16.381 1.00 87.56 156 ASP A CA 1
ATOM 1204 C C . ASP A 1 156 ? -2.970 -10.084 15.310 1.00 87.56 156 ASP A C 1
ATOM 1206 O O . ASP A 1 156 ? -2.772 -9.664 14.172 1.00 87.56 156 ASP A O 1
ATOM 1210 N N . LEU A 1 157 ? -4.150 -10.578 15.701 1.00 88.31 157 LEU A N 1
ATOM 1211 C CA . LEU A 1 157 ? -5.301 -10.694 14.812 1.00 88.31 157 LEU A CA 1
ATOM 1212 C C . LEU A 1 157 ? -5.728 -9.330 14.243 1.00 88.31 157 LEU A C 1
ATOM 1214 O O . LEU A 1 157 ? -5.887 -9.185 13.036 1.00 88.31 157 LEU A O 1
ATOM 1218 N N . LEU A 1 158 ? -5.864 -8.296 15.079 1.00 85.94 158 LEU A N 1
ATOM 1219 C CA . LEU A 1 158 ? -6.221 -6.946 14.626 1.00 85.94 158 LEU A CA 1
ATOM 1220 C C . LEU A 1 158 ? -5.215 -6.391 13.599 1.00 85.94 158 LEU A C 1
ATOM 1222 O O . LEU A 1 158 ? -5.637 -5.800 12.606 1.00 85.94 158 LEU A O 1
ATOM 1226 N N . ARG A 1 159 ? -3.908 -6.600 13.814 1.00 82.19 159 ARG A N 1
ATOM 1227 C CA . ARG A 1 159 ? -2.850 -6.210 12.860 1.00 82.19 159 ARG A CA 1
ATOM 1228 C C . ARG A 1 159 ? -2.909 -7.021 11.571 1.00 82.19 159 ARG A C 1
ATOM 1230 O O . ARG A 1 159 ? -2.646 -6.497 10.498 1.00 82.19 159 ARG A O 1
ATOM 1237 N N . GLU A 1 160 ? -3.261 -8.297 11.652 1.00 80.56 160 GLU A N 1
ATOM 1238 C CA . GLU A 1 160 ? -3.399 -9.148 10.472 1.00 80.56 160 GLU A CA 1
ATOM 1239 C C . GLU A 1 160 ? -4.563 -8.686 9.578 1.00 80.56 160 GLU A C 1
ATOM 1241 O O . GLU A 1 160 ? -4.433 -8.612 8.354 1.00 80.56 160 GLU A O 1
ATOM 1246 N N . TYR A 1 161 ? -5.677 -8.276 10.191 1.00 78.00 161 TYR A N 1
ATOM 1247 C CA . TYR A 1 161 ? -6.823 -7.698 9.486 1.00 78.00 161 TYR A CA 1
ATOM 1248 C C . TYR A 1 161 ? -6.613 -6.237 9.044 1.00 78.00 161 TYR A C 1
ATOM 1250 O O . TYR A 1 161 ? -7.368 -5.749 8.201 1.00 78.00 161 TYR A O 1
ATOM 1258 N N . GLU A 1 162 ? -5.583 -5.537 9.528 1.00 72.56 162 GLU A N 1
ATOM 1259 C CA . GLU A 1 162 ? -5.250 -4.171 9.095 1.00 72.56 162 GLU A CA 1
ATOM 1260 C C . GLU A 1 162 ? -4.995 -4.081 7.589 1.00 72.56 162 GLU A C 1
ATOM 1262 O O . GLU A 1 162 ? -5.464 -3.152 6.932 1.00 72.56 162 GLU A O 1
ATOM 1267 N N . GLY A 1 163 ? -4.333 -5.084 7.007 1.00 65.69 163 GLY A N 1
ATOM 1268 C CA . GLY A 1 163 ? -4.080 -5.117 5.565 1.00 65.69 163 GLY A CA 1
ATOM 1269 C C . GLY A 1 163 ? -5.364 -5.094 4.724 1.00 65.69 163 GLY A C 1
ATOM 1270 O O . GLY A 1 163 ? -5.362 -4.593 3.600 1.00 65.69 163 GLY A O 1
ATOM 1271 N N . LEU A 1 164 ? -6.483 -5.579 5.278 1.00 65.06 164 LEU A N 1
ATOM 1272 C CA . LEU A 1 164 ? -7.805 -5.498 4.649 1.00 65.06 164 LEU A CA 1
ATOM 1273 C C . LEU A 1 164 ? -8.448 -4.109 4.816 1.00 65.06 164 LEU A C 1
ATOM 1275 O O . LEU A 1 164 ? -9.246 -3.700 3.971 1.00 65.06 164 LEU A O 1
ATOM 1279 N N . LEU A 1 165 ? -8.088 -3.370 5.869 1.00 59.59 165 LEU A N 1
ATOM 1280 C CA . LEU A 1 165 ? -8.549 -2.002 6.136 1.00 59.59 165 LEU A CA 1
ATOM 1281 C C . LEU A 1 165 ? -7.830 -0.966 5.266 1.00 59.59 165 LEU A C 1
ATOM 1283 O O . LEU A 1 165 ? -8.462 -0.026 4.774 1.00 59.59 165 LEU A O 1
ATOM 1287 N N . ASP A 1 166 ? -6.537 -1.172 5.012 1.00 59.78 166 ASP A N 1
ATOM 1288 C CA . ASP A 1 166 ? -5.695 -0.284 4.200 1.00 59.78 166 ASP A CA 1
ATOM 1289 C C . ASP A 1 166 ? -6.216 -0.113 2.762 1.00 59.78 166 ASP A C 1
ATOM 1291 O O . ASP A 1 166 ? -6.057 0.949 2.150 1.00 59.78 166 ASP A O 1
ATOM 1295 N N . ALA A 1 167 ? -6.931 -1.112 2.230 1.00 55.06 167 ALA A N 1
ATOM 1296 C CA . ALA A 1 167 ? -7.560 -1.059 0.909 1.00 55.06 167 ALA A CA 1
ATOM 1297 C C . ALA A 1 167 ? -8.607 0.069 0.765 1.00 55.06 167 ALA A C 1
ATOM 1299 O O . ALA A 1 167 ? -8.963 0.443 -0.354 1.00 55.06 167 ALA A O 1
ATOM 1300 N N . VAL A 1 168 ? -9.092 0.637 1.877 1.00 54.62 168 VAL A N 1
ATOM 1301 C CA . VAL A 1 168 ? -10.087 1.726 1.907 1.00 54.62 168 VAL A CA 1
ATOM 1302 C C . VAL A 1 168 ? -9.434 3.106 2.140 1.00 54.62 168 VAL A C 1
ATOM 1304 O O . VAL A 1 168 ? -10.128 4.093 2.364 1.00 54.62 168 VAL A O 1
ATOM 1307 N N . ALA A 1 169 ? -8.107 3.214 1.982 1.00 49.34 169 ALA A N 1
ATOM 1308 C CA . ALA A 1 169 ? -7.330 4.464 2.021 1.00 49.34 169 ALA A CA 1
ATOM 1309 C C . ALA A 1 169 ? -7.218 5.143 3.401 1.00 49.34 169 ALA A C 1
ATOM 1311 O O . ALA A 1 169 ? -6.999 6.354 3.487 1.00 49.34 169 ALA A O 1
ATOM 1312 N N . ILE A 1 170 ? -7.310 4.368 4.482 1.00 53.62 170 ILE A N 1
ATOM 1313 C CA . ILE A 1 170 ? -7.138 4.854 5.856 1.00 53.62 170 ILE A CA 1
ATOM 1314 C C . ILE A 1 170 ? -5.878 4.217 6.433 1.00 53.62 170 ILE A C 1
ATOM 1316 O O . ILE A 1 170 ? -5.951 3.285 7.225 1.00 53.62 170 ILE A O 1
ATOM 1320 N N . ASN A 1 171 ? -4.716 4.710 5.999 1.00 58.22 171 ASN A N 1
ATOM 1321 C CA . ASN A 1 171 ? -3.436 4.243 6.534 1.00 58.22 171 ASN A CA 1
ATOM 1322 C C . ASN A 1 171 ? -3.404 4.466 8.060 1.00 58.22 171 ASN A C 1
ATOM 1324 O O . ASN A 1 171 ? -3.625 5.595 8.516 1.00 58.22 171 ASN A O 1
ATOM 1328 N N . GLY A 1 172 ? -3.099 3.418 8.828 1.00 60.50 172 GLY A N 1
ATOM 1329 C CA . GLY A 1 172 ? -2.939 3.479 10.287 1.00 60.50 172 GLY A CA 1
ATOM 1330 C C . GLY A 1 172 ? -4.248 3.615 11.073 1.00 60.50 172 GLY A C 1
ATOM 1331 O O . GLY A 1 172 ? -4.281 4.240 12.141 1.00 60.50 172 GLY A O 1
ATOM 1332 N N . ALA A 1 173 ? -5.356 3.099 10.527 1.00 67.12 173 ALA A N 1
ATOM 1333 C CA . ALA A 1 173 ? -6.639 3.058 11.230 1.00 67.12 173 ALA A CA 1
ATOM 1334 C C . ALA A 1 173 ? -6.546 2.342 12.596 1.00 67.12 173 ALA A C 1
ATOM 1336 O O . ALA A 1 173 ? -7.066 2.896 13.570 1.00 67.12 173 ALA A O 1
ATOM 1337 N N . PRO A 1 174 ? -5.858 1.188 12.736 1.00 68.56 174 PRO A N 1
ATOM 1338 C CA . PRO A 1 174 ? -5.735 0.508 14.023 1.00 68.56 174 PRO A CA 1
ATOM 1339 C C . PRO A 1 174 ? -4.897 1.291 15.027 1.00 68.56 174 PRO A C 1
ATOM 1341 O O . PRO A 1 174 ? -5.302 1.396 16.179 1.00 68.56 174 PRO A O 1
ATOM 1344 N N . GLU A 1 175 ? -3.772 1.898 14.638 1.00 75.25 175 GLU A N 1
ATOM 1345 C CA . GLU A 1 175 ? -2.963 2.709 15.555 1.00 75.25 175 GLU A CA 1
ATOM 1346 C C . GLU A 1 175 ? -3.743 3.908 16.071 1.00 75.25 175 GLU A C 1
ATOM 1348 O O . GLU A 1 175 ? -3.682 4.207 17.262 1.00 75.25 175 GLU A O 1
ATOM 1353 N N . ARG A 1 176 ? -4.500 4.587 15.201 1.00 75.19 176 ARG A N 1
ATOM 1354 C CA . ARG A 1 176 ? -5.371 5.689 15.626 1.00 75.19 176 ARG A CA 1
ATOM 1355 C C . ARG A 1 176 ? -6.460 5.208 16.571 1.00 75.19 176 ARG A C 1
ATOM 1357 O O . ARG A 1 176 ? -6.732 5.884 17.560 1.00 75.19 176 ARG A O 1
ATOM 1364 N N . LEU A 1 177 ? -7.035 4.041 16.299 1.00 74.12 177 LEU A N 1
ATOM 1365 C CA . LEU A 1 177 ? -8.033 3.431 17.163 1.00 74.12 177 LEU A CA 1
ATOM 1366 C C . LEU A 1 177 ? -7.461 3.085 18.537 1.00 74.12 177 LEU A C 1
ATOM 1368 O O . LEU A 1 177 ? -8.076 3.377 19.556 1.00 74.12 177 LEU A O 1
ATOM 1372 N N . LEU A 1 178 ? -6.274 2.485 18.567 1.00 76.69 178 LEU A N 1
ATOM 1373 C CA . LEU A 1 178 ? -5.557 2.133 19.787 1.00 76.69 178 LEU A CA 1
ATOM 1374 C C . LEU A 1 178 ? -5.155 3.386 20.566 1.00 76.69 178 LEU A C 1
ATOM 1376 O O . LEU A 1 178 ? -5.250 3.409 21.790 1.00 76.69 178 LEU A O 1
ATOM 1380 N N . GLU A 1 179 ? -4.742 4.443 19.871 1.00 81.44 179 GLU A N 1
ATOM 1381 C CA . GLU A 1 179 ? -4.412 5.725 20.485 1.00 81.44 179 GLU A CA 1
ATOM 1382 C C . GLU A 1 179 ? -5.647 6.400 21.090 1.00 81.44 179 GLU A C 1
ATOM 1384 O O . GLU A 1 179 ? -5.583 6.904 22.209 1.00 81.44 179 GLU A O 1
ATOM 1389 N N . GLN A 1 180 ? -6.793 6.352 20.407 1.00 78.00 180 GLN A N 1
ATOM 1390 C CA . GLN A 1 180 ? -8.071 6.797 20.967 1.00 78.00 180 GLN A CA 1
ATOM 1391 C C . GLN A 1 180 ? -8.499 5.913 22.144 1.00 78.00 180 GLN A C 1
ATOM 1393 O O . GLN A 1 180 ? -8.924 6.434 23.173 1.00 78.00 180 GLN A O 1
ATOM 1398 N N . ALA A 1 181 ? -8.302 4.596 22.052 1.00 78.50 181 ALA A N 1
ATOM 1399 C CA . ALA A 1 181 ? -8.647 3.667 23.120 1.00 78.50 181 ALA A CA 1
ATOM 1400 C C . ALA A 1 181 ? -7.852 3.916 24.408 1.00 78.50 181 ALA A C 1
ATOM 1402 O O . ALA A 1 181 ? -8.391 3.764 25.501 1.00 78.50 181 ALA A O 1
ATOM 1403 N N . ARG A 1 182 ? -6.601 4.381 24.304 1.00 80.62 182 ARG A N 1
ATOM 1404 C CA . ARG A 1 182 ? -5.784 4.799 25.460 1.00 80.62 182 ARG A CA 1
ATOM 1405 C C . ARG A 1 182 ? -6.317 6.034 26.180 1.00 80.62 182 ARG A C 1
ATOM 1407 O O . ARG A 1 182 ? -5.928 6.278 27.320 1.00 80.62 182 ARG A O 1
ATOM 1414 N N . GLN A 1 183 ? -7.170 6.827 25.535 1.00 82.75 183 GLN A N 1
ATOM 1415 C CA . GLN A 1 183 ? -7.821 7.980 26.164 1.00 82.75 183 GLN A CA 1
ATOM 1416 C C . GLN A 1 183 ? -9.016 7.556 27.027 1.00 82.75 183 GLN A C 1
ATOM 1418 O O . GLN A 1 183 ? -9.618 8.396 27.701 1.00 82.75 183 GLN A O 1
ATOM 1423 N N . TRP A 1 184 ? -9.354 6.264 27.026 1.00 85.00 184 TRP A N 1
ATOM 1424 C CA . TRP A 1 184 ? -10.418 5.702 27.837 1.00 85.00 184 TRP A CA 1
ATOM 1425 C C . TRP A 1 184 ? -9.910 5.045 29.119 1.00 85.00 184 TRP A C 1
ATOM 1427 O O . TRP A 1 184 ? -8.790 4.542 29.169 1.00 85.00 184 TRP A O 1
ATOM 1437 N N . PRO A 1 185 ? -10.752 5.009 30.166 1.00 88.88 185 PRO A N 1
ATOM 1438 C CA . PRO A 1 185 ? -12.079 5.632 30.253 1.00 88.88 185 PRO A CA 1
ATOM 1439 C C . PRO A 1 185 ? -12.005 7.165 30.301 1.00 88.88 185 PRO A C 1
ATOM 1441 O O . PRO A 1 185 ? -10.985 7.729 30.690 1.00 88.88 185 PRO A O 1
ATOM 1444 N N . CYS A 1 186 ? -13.103 7.847 29.951 1.00 88.81 186 CYS A N 1
ATOM 1445 C CA . CYS A 1 186 ? -13.176 9.308 30.041 1.00 88.81 186 CYS A CA 1
ATOM 1446 C C . CYS A 1 186 ? -12.726 9.780 31.442 1.00 88.81 186 CYS A C 1
ATOM 1448 O O . CYS A 1 186 ? -13.286 9.315 32.441 1.00 88.81 186 CYS A O 1
ATOM 1450 N N . PRO A 1 187 ? -11.760 10.711 31.560 1.00 90.50 187 PRO A N 1
ATOM 1451 C CA . PRO A 1 187 ? -11.167 11.066 32.851 1.00 90.50 187 PRO A CA 1
ATOM 1452 C C . PRO A 1 187 ? -12.161 11.730 33.815 1.00 90.50 187 PRO A C 1
ATOM 1454 O O . PRO A 1 187 ? -11.959 11.694 35.028 1.00 90.50 187 PRO A O 1
ATOM 1457 N N . GLU A 1 188 ? -13.238 12.321 33.288 1.00 92.38 188 GLU A N 1
ATOM 1458 C CA . GLU A 1 188 ? -14.264 13.008 34.074 1.00 92.38 188 GLU A CA 1
ATOM 1459 C C . GLU A 1 188 ? -15.385 12.056 34.521 1.00 92.38 188 GLU A C 1
ATOM 1461 O O . GLU A 1 188 ? -15.607 11.888 35.720 1.00 92.38 188 GLU A O 1
ATOM 1466 N N . CYS A 1 189 ? -16.087 11.413 33.578 1.00 92.19 189 CYS A N 1
ATOM 1467 C CA . CYS A 1 189 ? -17.232 10.552 33.904 1.00 92.19 189 CYS A CA 1
ATOM 1468 C C . CYS A 1 189 ? -16.882 9.076 34.101 1.00 92.19 189 CYS A C 1
ATOM 1470 O O . CYS A 1 189 ? -17.752 8.308 34.491 1.00 92.19 189 CYS A O 1
ATOM 1472 N N . ARG A 1 190 ? -15.645 8.652 33.817 1.00 90.69 190 ARG A N 1
ATOM 1473 C CA . ARG A 1 190 ? -15.218 7.242 33.863 1.00 90.69 190 ARG A CA 1
ATOM 1474 C C . ARG A 1 190 ? -16.134 6.303 33.065 1.00 90.69 190 ARG A C 1
ATOM 1476 O O . ARG A 1 190 ? -16.393 5.187 33.494 1.00 90.69 190 ARG A O 1
ATOM 1483 N N . ASN A 1 191 ? -16.619 6.778 31.916 1.00 89.44 191 ASN A N 1
ATOM 1484 C CA . ASN A 1 191 ? -17.595 6.117 31.039 1.00 89.44 191 ASN A CA 1
ATOM 1485 C C . ASN A 1 191 ? -19.021 5.956 31.596 1.00 89.44 191 ASN A C 1
ATOM 1487 O O . ASN A 1 191 ? -19.857 5.353 30.931 1.00 89.44 191 ASN A O 1
ATOM 1491 N N . GLU A 1 192 ? -19.364 6.590 32.720 1.00 90.81 192 GLU A N 1
ATOM 1492 C CA . GLU A 1 192 ? -20.759 6.687 33.188 1.00 90.81 192 GLU A CA 1
ATOM 1493 C C . GLU A 1 192 ? -21.619 7.597 32.287 1.00 90.81 192 GLU A C 1
ATOM 1495 O O . GLU A 1 192 ? -22.839 7.638 32.419 1.00 90.81 192 GLU A O 1
ATOM 1500 N N . ARG A 1 193 ? -20.995 8.358 31.366 1.00 91.50 193 ARG A N 1
ATOM 1501 C CA . ARG A 1 193 ? -21.612 9.293 30.389 1.00 91.50 193 ARG A CA 1
ATOM 1502 C C . ARG A 1 193 ? -22.311 10.506 31.010 1.00 91.50 193 ARG A C 1
ATOM 1504 O O . ARG A 1 193 ? -22.552 11.502 30.327 1.00 91.50 193 ARG A O 1
ATOM 1511 N N . ILE A 1 194 ? -22.557 10.465 32.313 1.00 95.06 194 ILE A N 1
ATOM 1512 C CA . ILE A 1 194 ? -23.132 11.536 33.116 1.00 95.06 194 ILE A CA 1
ATOM 1513 C C . ILE A 1 194 ? -22.194 11.931 34.254 1.00 95.06 194 ILE A C 1
ATOM 1515 O O . ILE A 1 194 ? -21.410 11.130 34.760 1.00 95.06 194 ILE A O 1
ATOM 1519 N N . VAL A 1 195 ? -22.291 13.186 34.675 1.00 95.81 195 VAL A N 1
ATOM 1520 C CA . VAL A 1 195 ? -21.587 13.738 35.833 1.00 95.81 195 VAL A CA 1
ATOM 1521 C C . VAL A 1 195 ? -22.598 14.362 36.784 1.00 95.81 195 VAL A C 1
ATOM 1523 O O . VAL A 1 195 ? -23.646 14.866 36.377 1.00 95.81 195 VAL A O 1
ATOM 1526 N N . ARG A 1 196 ? -22.299 14.315 38.081 1.00 95.88 196 ARG A N 1
ATOM 1527 C CA . ARG A 1 196 ? -23.153 14.915 39.107 1.00 95.88 196 ARG A CA 1
ATOM 1528 C C . ARG A 1 196 ? -22.865 16.411 39.219 1.00 95.88 196 ARG A C 1
ATOM 1530 O O . ARG A 1 196 ? -21.741 16.804 39.547 1.00 95.88 196 ARG A O 1
ATOM 1537 N N . VAL A 1 197 ? -23.892 17.242 39.041 1.00 92.69 197 VAL A N 1
ATOM 1538 C CA . VAL A 1 197 ? -23.781 18.696 39.208 1.00 92.69 197 VAL A CA 1
ATOM 1539 C C . VAL A 1 197 ? -23.535 19.001 40.681 1.00 92.69 197 VAL A C 1
ATOM 1541 O O . VAL A 1 197 ? -24.366 18.723 41.551 1.00 92.69 197 VAL A O 1
ATOM 1544 N N . HIS A 1 198 ? -22.366 19.559 40.986 1.00 87.12 198 HIS A N 1
ATOM 1545 C CA . HIS A 1 198 ? -22.024 19.915 42.356 1.00 87.12 198 HIS A CA 1
ATOM 1546 C C . HIS A 1 198 ? -22.941 21.054 42.828 1.00 87.12 198 HIS A C 1
ATOM 1548 O O . HIS A 1 198 ? -23.035 22.078 42.159 1.00 87.12 198 HIS A O 1
ATOM 1554 N N . ARG A 1 199 ? -23.543 20.895 44.021 1.00 87.38 199 ARG A N 1
ATOM 1555 C CA . ARG A 1 199 ? -24.431 21.862 44.717 1.00 87.38 199 ARG A CA 1
ATOM 1556 C C . ARG A 1 199 ? -25.927 21.832 44.356 1.00 87.38 199 ARG A C 1
ATOM 1558 O O . ARG A 1 199 ? -26.651 22.727 44.782 1.00 87.38 199 ARG A O 1
ATOM 1565 N N . SER A 1 200 ? -26.417 20.796 43.680 1.00 85.75 200 SER A N 1
ATOM 1566 C CA . SER A 1 200 ? -27.860 20.532 43.545 1.00 85.75 200 SER A CA 1
ATOM 1567 C C . SER A 1 200 ? -28.373 19.644 44.695 1.00 85.75 200 SER A C 1
ATOM 1569 O O . SER A 1 200 ? -27.720 18.679 45.103 1.00 85.75 200 SER A O 1
ATOM 1571 N N . THR A 1 201 ? -29.524 19.999 45.277 1.00 90.06 201 THR A N 1
ATOM 1572 C CA . THR A 1 201 ? -30.285 19.140 46.206 1.00 90.06 201 THR A CA 1
ATOM 1573 C C . THR A 1 201 ? -31.754 19.189 45.780 1.00 90.06 201 THR A C 1
ATOM 1575 O O . THR A 1 201 ? -32.375 20.235 45.974 1.00 90.06 201 THR A O 1
ATOM 1578 N N . PRO A 1 202 ? -32.328 18.116 45.198 1.00 89.38 202 PRO A N 1
ATOM 1579 C CA . PRO A 1 202 ? -31.759 16.778 44.964 1.00 89.38 202 PRO A CA 1
ATOM 1580 C C . PRO A 1 202 ? -30.592 16.769 43.954 1.00 89.38 202 PRO A C 1
ATOM 1582 O O . PRO A 1 202 ? -30.409 17.751 43.241 1.00 89.38 202 PRO A O 1
ATOM 1585 N N . PRO A 1 203 ? -29.773 15.698 43.906 1.00 90.44 203 PRO A N 1
ATOM 1586 C CA . PRO A 1 203 ? -28.674 15.601 42.951 1.00 90.44 203 PRO A CA 1
ATOM 1587 C C . PRO A 1 203 ? -29.189 15.623 41.509 1.00 90.44 203 PRO A C 1
ATOM 1589 O O . PRO A 1 203 ? -29.944 14.746 41.095 1.00 90.44 203 PRO A O 1
ATOM 1592 N N . GLU A 1 204 ? -28.735 16.611 40.752 1.00 95.38 204 GLU A N 1
ATOM 1593 C CA . GLU A 1 204 ? -28.918 16.708 39.310 1.00 95.38 204 GLU A CA 1
ATOM 1594 C C . GLU A 1 204 ? -27.740 16.052 38.586 1.00 95.38 204 GLU A C 1
ATOM 1596 O O . GLU A 1 204 ? -26.582 16.144 39.013 1.00 95.38 204 GLU A O 1
ATOM 1601 N N . TYR A 1 205 ? -28.052 15.392 37.475 1.00 95.69 205 TYR A N 1
ATOM 1602 C CA . TYR A 1 205 ? -27.088 14.748 36.595 1.00 95.69 205 TYR A CA 1
ATOM 1603 C C . TYR A 1 205 ? -27.157 15.411 35.228 1.00 95.69 205 TYR A C 1
ATOM 1605 O O . TYR A 1 205 ? -28.243 15.642 34.697 1.00 95.69 205 TYR A O 1
ATOM 1613 N N . THR A 1 206 ? -25.997 15.701 34.658 1.00 96.69 206 THR A N 1
ATOM 1614 C CA . THR A 1 206 ? -25.866 16.228 33.298 1.00 96.69 206 THR A CA 1
ATOM 1615 C C . THR A 1 206 ? -24.959 15.317 32.492 1.00 96.69 206 THR A C 1
ATOM 1617 O O . THR A 1 206 ? -24.182 14.553 33.065 1.00 96.69 206 THR A O 1
ATOM 1620 N N . LEU A 1 207 ? -25.040 15.393 31.163 1.00 96.75 207 LEU A N 1
ATOM 1621 C CA . LEU A 1 207 ? -24.049 14.742 30.308 1.00 96.75 207 LEU A CA 1
ATOM 1622 C C . LEU A 1 207 ? -22.649 15.236 30.679 1.00 96.75 207 LEU A C 1
ATOM 1624 O O . LEU A 1 207 ? -22.464 16.405 31.029 1.00 96.75 207 LEU A O 1
ATOM 1628 N N . CYS A 1 208 ? -21.683 14.324 30.626 1.00 94.69 208 CYS A N 1
ATOM 1629 C CA . CYS A 1 208 ? -20.281 14.638 30.853 1.00 94.69 208 CYS A CA 1
ATOM 1630 C C . CYS A 1 208 ? -19.838 15.769 29.924 1.00 94.69 208 CYS A C 1
ATOM 1632 O O . CYS A 1 208 ? -20.061 15.705 28.717 1.00 94.69 208 CYS A O 1
ATOM 1634 N N . HIS A 1 209 ? -19.200 16.799 30.472 1.00 94.75 209 HIS A N 1
ATOM 1635 C CA . HIS A 1 209 ? -18.772 17.948 29.679 1.00 94.75 209 HIS A CA 1
ATOM 1636 C C . HIS A 1 209 ? -17.545 17.630 28.820 1.00 94.75 209 HIS A C 1
ATOM 1638 O O . HIS A 1 209 ? -17.359 18.248 27.777 1.00 94.75 209 HIS A O 1
ATOM 1644 N N . THR A 1 210 ? -16.738 16.652 29.239 1.00 92.94 210 THR A N 1
ATOM 1645 C CA . THR A 1 210 ? -15.545 16.206 28.511 1.00 92.94 210 THR A CA 1
ATOM 1646 C C . THR A 1 210 ? -15.893 15.378 27.274 1.00 92.94 210 THR A C 1
ATOM 1648 O O . THR A 1 210 ? -15.368 15.663 26.205 1.00 92.94 210 THR A O 1
ATOM 1651 N N . CYS A 1 211 ? -16.766 14.368 27.391 1.00 91.25 211 CYS A N 1
ATOM 1652 C CA . CYS A 1 211 ? -17.116 13.495 26.257 1.00 91.25 211 CYS A CA 1
ATOM 1653 C C . CYS A 1 211 ? -18.499 13.759 25.645 1.00 91.25 211 CYS A C 1
ATOM 1655 O O . CYS A 1 211 ? -18.893 13.083 24.706 1.00 91.25 211 CYS A O 1
ATOM 1657 N N . GLY A 1 212 ? -19.302 14.668 26.200 1.00 92.81 212 GLY A N 1
ATOM 1658 C CA . GLY A 1 212 ? -20.660 14.924 25.704 1.00 92.81 212 GLY A CA 1
ATOM 1659 C C . GLY A 1 212 ? -21.630 13.743 25.851 1.00 92.81 212 GLY A C 1
ATOM 1660 O O . GLY A 1 212 ? -22.704 13.765 25.260 1.00 92.81 212 GLY A O 1
ATOM 1661 N N . GLY A 1 213 ? -21.273 12.718 26.632 1.00 90.38 213 GLY A N 1
ATOM 1662 C CA . GLY A 1 213 ? -22.035 11.472 26.749 1.00 90.38 213 GLY A CA 1
ATOM 1663 C C . GLY A 1 213 ? -21.671 10.400 25.720 1.00 90.38 213 GLY A C 1
ATOM 1664 O O . GLY A 1 213 ? -22.200 9.293 25.815 1.00 90.38 213 GLY A O 1
ATOM 1665 N N . ASP A 1 214 ? -20.750 10.696 24.804 1.00 88.25 214 ASP A N 1
ATOM 1666 C CA . ASP A 1 214 ? -20.221 9.754 23.824 1.00 88.25 214 ASP A CA 1
ATOM 1667 C C . ASP A 1 214 ? -18.691 9.700 23.939 1.00 88.25 214 ASP A C 1
ATOM 1669 O O . ASP A 1 214 ? -17.980 10.494 23.326 1.00 88.25 214 ASP A O 1
ATOM 1673 N N . PRO A 1 215 ? -18.148 8.819 24.796 1.00 84.94 215 PRO A N 1
ATOM 1674 C CA . PRO A 1 215 ? -16.709 8.645 24.883 1.00 84.94 215 PRO A CA 1
ATOM 1675 C C . PRO A 1 215 ? -16.122 7.978 23.635 1.00 84.94 215 PRO A C 1
ATOM 1677 O O . PRO A 1 215 ? -14.906 7.906 23.568 1.00 84.94 215 PRO A O 1
ATOM 1680 N N . GLY A 1 216 ? -16.927 7.492 22.683 1.00 84.69 216 GLY A N 1
ATOM 1681 C CA . GLY A 1 216 ? -16.465 6.766 21.504 1.00 84.69 216 GLY A CA 1
ATOM 1682 C C . GLY A 1 216 ? -15.471 7.529 20.617 1.00 84.69 216 GLY A C 1
ATOM 1683 O O . GLY A 1 216 ? -15.216 8.722 20.799 1.00 84.69 216 GLY A O 1
ATOM 1684 N N . PRO A 1 217 ? -14.851 6.825 19.658 1.00 84.06 217 PRO A N 1
ATOM 1685 C CA . PRO A 1 217 ? -13.868 7.418 18.770 1.00 84.06 217 PRO A CA 1
ATOM 1686 C C . PRO A 1 217 ? -14.549 8.418 17.832 1.00 84.06 217 PRO A C 1
ATOM 1688 O O . PRO A 1 217 ? -15.606 8.134 17.269 1.00 84.06 217 PRO A O 1
ATOM 1691 N N . ASP A 1 218 ? -13.910 9.566 17.614 1.00 85.06 218 ASP A N 1
ATOM 1692 C CA . ASP A 1 218 ? -14.334 10.504 16.574 1.00 85.06 218 ASP A CA 1
ATOM 1693 C C . ASP A 1 218 ? -13.894 9.950 15.212 1.00 85.06 218 ASP A C 1
ATOM 1695 O O . ASP A 1 218 ? -12.729 10.077 14.816 1.00 85.06 218 ASP A O 1
ATOM 1699 N N . LEU A 1 219 ? -14.813 9.229 14.562 1.00 80.81 219 LEU A N 1
ATOM 1700 C CA . LEU A 1 219 ? -14.610 8.596 13.264 1.00 80.81 219 LEU A CA 1
ATOM 1701 C C . LEU A 1 219 ? -15.320 9.400 12.175 1.00 80.81 219 LEU A C 1
ATOM 1703 O O . LEU A 1 219 ? -16.529 9.635 12.213 1.00 80.81 219 LEU A O 1
ATOM 1707 N N . THR A 1 220 ? -14.582 9.734 11.126 1.00 82.62 220 THR A N 1
ATOM 1708 C CA . THR A 1 220 ? -15.159 10.183 9.860 1.00 82.62 220 THR A CA 1
ATOM 1709 C C . THR A 1 220 ? -16.002 9.068 9.225 1.00 82.62 220 THR A C 1
ATOM 1711 O O . THR A 1 220 ? -15.823 7.881 9.498 1.00 82.62 220 THR A O 1
ATOM 1714 N N . LEU A 1 221 ? -16.923 9.419 8.322 1.00 80.94 221 LEU A N 1
ATOM 1715 C CA . LEU A 1 221 ? -17.768 8.426 7.645 1.00 80.94 221 LEU A CA 1
ATOM 1716 C C . LEU A 1 221 ? -16.966 7.316 6.921 1.00 80.94 221 LEU A C 1
ATOM 1718 O O . LEU A 1 221 ? -17.356 6.154 7.039 1.00 80.94 221 LEU A O 1
ATOM 1722 N N . PRO A 1 222 ? -15.855 7.605 6.209 1.00 77.19 222 PRO A N 1
ATOM 1723 C CA . PRO A 1 222 ? -15.003 6.556 5.648 1.00 77.19 222 PRO A CA 1
ATOM 1724 C C . PRO A 1 222 ? -14.408 5.626 6.712 1.00 77.19 222 PRO A C 1
ATOM 1726 O O . PRO A 1 222 ? -14.417 4.413 6.518 1.00 77.19 222 PRO A O 1
ATOM 1729 N N . GLU A 1 223 ? -13.952 6.174 7.843 1.00 75.94 223 GLU A N 1
ATOM 1730 C CA . GLU A 1 223 ? -13.416 5.402 8.975 1.00 75.94 223 GLU A CA 1
ATOM 1731 C C . GLU A 1 223 ? -14.488 4.496 9.584 1.00 75.94 223 GLU A C 1
ATOM 1733 O O . GLU A 1 223 ? -14.246 3.310 9.798 1.00 75.94 223 GLU A O 1
ATOM 1738 N N . LEU A 1 224 ? -15.710 5.003 9.753 1.00 79.88 224 LEU A N 1
ATOM 1739 C CA . LEU A 1 224 ? -16.840 4.201 10.215 1.00 79.88 224 LEU A CA 1
ATOM 1740 C C . LEU A 1 224 ? -17.185 3.063 9.238 1.00 79.88 224 LEU A C 1
ATOM 1742 O O . LEU A 1 224 ? -17.440 1.937 9.665 1.00 79.88 224 LEU A O 1
ATOM 1746 N N . ILE A 1 225 ? -17.186 3.327 7.928 1.00 77.81 225 ILE A N 1
ATOM 1747 C CA . ILE A 1 225 ? -17.452 2.298 6.910 1.00 77.81 225 ILE A CA 1
ATOM 1748 C C . ILE A 1 225 ? -16.351 1.235 6.912 1.00 77.81 225 ILE A C 1
ATOM 1750 O O . ILE A 1 225 ? -16.666 0.050 6.819 1.00 77.81 225 ILE A O 1
ATOM 1754 N N . ALA A 1 226 ? -15.084 1.637 7.026 1.00 72.94 226 ALA A N 1
ATOM 1755 C CA . ALA A 1 226 ? -13.968 0.703 7.151 1.00 72.94 226 ALA A CA 1
ATOM 1756 C C . ALA A 1 226 ? -14.134 -0.174 8.399 1.00 72.94 226 ALA A C 1
ATOM 1758 O O . ALA A 1 226 ? -14.032 -1.394 8.311 1.00 72.94 226 ALA A O 1
ATOM 1759 N N . HIS A 1 227 ? -14.527 0.429 9.523 1.00 72.88 227 HIS A N 1
ATOM 1760 C CA . HIS A 1 227 ? -14.845 -0.294 10.747 1.00 72.88 227 HIS A CA 1
ATOM 1761 C C . HIS A 1 227 ? -15.951 -1.331 10.559 1.00 72.88 227 HIS A C 1
ATOM 1763 O O . HIS A 1 227 ? -15.835 -2.419 11.099 1.00 72.88 227 HIS A O 1
ATOM 1769 N N . LEU A 1 228 ? -17.037 -1.022 9.850 1.00 75.62 228 LEU A N 1
ATOM 1770 C CA . LEU A 1 228 ? -18.177 -1.939 9.680 1.00 75.62 228 LEU A CA 1
ATOM 1771 C C . LEU A 1 228 ? -17.909 -3.107 8.717 1.00 75.62 228 LEU A C 1
ATOM 1773 O O . LEU A 1 228 ? -18.765 -3.976 8.570 1.00 75.62 228 LEU A O 1
ATOM 1777 N N . ARG A 1 229 ? -16.768 -3.103 8.022 1.00 70.06 229 ARG A N 1
ATOM 1778 C CA . ARG A 1 229 ? -16.361 -4.174 7.102 1.00 70.06 229 ARG A CA 1
ATOM 1779 C C . ARG A 1 229 ? -15.517 -5.268 7.767 1.00 70.06 229 ARG A C 1
ATOM 1781 O O . ARG A 1 229 ? -15.304 -6.290 7.119 1.00 70.06 229 ARG A O 1
ATOM 1788 N N . LEU A 1 230 ? -15.062 -5.040 9.004 1.00 64.38 230 LEU A N 1
ATOM 1789 C CA . LEU A 1 230 ? -14.520 -6.056 9.918 1.00 64.38 230 LEU A CA 1
ATOM 1790 C C . LEU A 1 230 ? -15.660 -6.869 10.527 1.00 64.38 230 LEU A C 1
ATOM 1792 O O . LEU A 1 230 ? -15.565 -8.112 10.487 1.00 64.38 230 LEU A O 1
#

Sequence (230 aa):
MLLVSCLVLLGQPERPLAARLPNLETRLEALRPSNPEAYFDLGEEVAEQIRTPDDYRLANQLFVLAFELSRGTGSEVAPGACLALASISRIETDRRWLLSLASSIDARYADPQWRRPELGEVSEDDAFALAMALGAIRSGDGIDAQRILDRPEIMDLLREYEGLLDAVAINGAPERLLEQARQWPCPECRNERIVRVHRSTPPEYTLCHTCGGDPGPDLTLPELIAHLRL